Protein AF-A0A5B1RAU2-F1 (afdb_monomer_lite)

Foldseek 3Di:
DDPDQPLLNVLLVLLVQCVCCLVPNDPVSNLVSLVVNLVSVVVDPDPNVVSCVVSVVLVSLLVSLLDPSCVVDLSSVLSSLQSNLVCLVVQQVVCPPPPDGSLVSCLVSVQSSLVVCLVCLVVLLVQLPPPVSVSSLASVLSNLVSVLVSCVSVVPQDALQSGSSLLSLLLSLLSVNDNPPDPSLVSNVVNVLVYDPVRLLNSLVVSQVSSPHLLSLLVSLQVLLQDPPRDPSSLLSSLVNCQSNLVNDLPRRNLVNNQVVVSLVSNVVSVVPDDPVPDDPSNLVSLVRVLCSQWNWDFDPPDPDDDRPRPGSRSNLVSRDDVPDPVSVVSVVSNCVSVVVNVVCCVVPPDPPDDPPDDSDPNDDD

Structure (mmCIF, N/CA/C/O backbone):
data_AF-A0A5B1RAU2-F1
#
_entry.id   AF-A0A5B1RAU2-F1
#
loop_
_atom_site.group_PDB
_atom_site.id
_atom_site.type_symbol
_atom_site.label_atom_id
_atom_site.label_alt_id
_atom_site.label_comp_id
_atom_site.label_asym_id
_atom_site.label_entity_id
_atom_site.label_seq_id
_atom_site.pdbx_PDB_ins_code
_atom_site.Cartn_x
_atom_site.Cartn_y
_atom_site.Cartn_z
_atom_site.occupancy
_atom_site.B_iso_or_equiv
_atom_site.auth_seq_id
_atom_site.auth_comp_id
_atom_site.auth_asym_id
_atom_site.auth_atom_id
_atom_site.pdbx_PDB_model_num
ATOM 1 N N . MET A 1 1 ? 36.714 -7.799 -37.979 1.00 34.62 1 MET A N 1
ATOM 2 C CA . MET A 1 1 ? 35.916 -8.087 -36.769 1.00 34.62 1 MET A CA 1
ATOM 3 C C . MET A 1 1 ? 35.363 -6.763 -36.277 1.00 34.62 1 MET A C 1
ATOM 5 O O . MET A 1 1 ? 36.161 -5.883 -35.985 1.00 34.62 1 MET A O 1
ATOM 9 N N . ALA A 1 2 ? 34.042 -6.574 -36.313 1.00 31.39 2 ALA A N 1
ATOM 10 C CA . ALA A 1 2 ? 33.410 -5.380 -35.749 1.00 31.39 2 ALA A CA 1
ATOM 11 C C . ALA A 1 2 ? 33.609 -5.384 -34.220 1.00 31.39 2 ALA A C 1
ATOM 13 O O . ALA A 1 2 ? 33.608 -6.475 -33.639 1.00 31.39 2 ALA A O 1
ATOM 14 N N . PRO A 1 3 ? 33.832 -4.229 -33.569 1.00 43.12 3 PRO A N 1
ATOM 15 C CA . PRO A 1 3 ? 33.946 -4.194 -32.118 1.00 43.12 3 PRO A CA 1
ATOM 16 C C . PRO A 1 3 ? 32.615 -4.664 -31.507 1.00 43.12 3 PRO A C 1
ATOM 18 O O . PRO A 1 3 ? 31.569 -4.428 -32.113 1.00 43.12 3 PRO A O 1
ATOM 21 N N . PRO A 1 4 ? 32.628 -5.349 -30.350 1.00 49.62 4 PRO A N 1
ATOM 22 C CA . PRO A 1 4 ? 31.394 -5.696 -29.654 1.00 49.62 4 PRO A CA 1
ATOM 23 C C . PRO A 1 4 ? 30.586 -4.412 -29.440 1.00 49.62 4 PRO A C 1
ATOM 25 O O . PRO A 1 4 ? 31.130 -3.435 -28.920 1.00 49.62 4 PRO A O 1
ATOM 28 N N . ASP A 1 5 ? 29.328 -4.395 -29.896 1.00 61.91 5 ASP A N 1
ATOM 29 C CA . ASP A 1 5 ? 28.433 -3.244 -29.742 1.00 61.91 5 ASP A CA 1
ATOM 30 C C . ASP A 1 5 ? 28.498 -2.780 -28.285 1.00 61.91 5 ASP A C 1
ATOM 32 O O . ASP A 1 5 ? 28.229 -3.568 -27.374 1.00 61.91 5 ASP A O 1
ATOM 36 N N . SER A 1 6 ? 28.915 -1.534 -28.045 1.00 78.62 6 SER A N 1
ATOM 37 C CA . SER A 1 6 ? 29.087 -1.031 -26.681 1.00 78.62 6 SER A CA 1
ATOM 38 C C . SER A 1 6 ? 27.778 -1.183 -25.895 1.00 78.62 6 SER A C 1
ATOM 40 O O . SER A 1 6 ? 26.689 -1.085 -26.466 1.00 78.62 6 SER A O 1
ATOM 42 N N . VAL A 1 7 ? 27.862 -1.409 -24.577 1.00 82.94 7 VAL A N 1
ATOM 43 C CA . VAL A 1 7 ? 26.693 -1.581 -23.680 1.00 82.94 7 VAL A CA 1
ATOM 44 C C . VAL A 1 7 ? 25.641 -0.483 -23.904 1.00 82.94 7 VAL A C 1
ATOM 46 O O . VAL A 1 7 ? 24.440 -0.738 -23.873 1.00 82.94 7 VAL A O 1
ATOM 49 N N . TYR A 1 8 ? 26.099 0.726 -24.226 1.00 83.38 8 TYR A N 1
ATOM 50 C CA . TYR A 1 8 ? 25.271 1.865 -24.609 1.00 83.38 8 TYR A CA 1
ATOM 51 C C . TYR A 1 8 ? 24.434 1.646 -25.885 1.00 83.38 8 TYR A C 1
ATOM 53 O O . TYR A 1 8 ? 23.228 1.893 -25.873 1.00 83.38 8 TYR A O 1
ATOM 61 N N . VAL A 1 9 ? 25.035 1.156 -26.975 1.00 85.75 9 VAL A N 1
ATOM 62 C CA . VAL A 1 9 ? 24.324 0.882 -28.240 1.00 85.75 9 VAL A CA 1
ATOM 63 C C . VAL A 1 9 ? 23.275 -0.211 -28.041 1.00 85.75 9 VAL A C 1
ATOM 65 O O . VAL A 1 9 ? 22.142 -0.086 -28.511 1.00 85.75 9 VAL A O 1
ATOM 68 N N . GLN A 1 10 ? 23.620 -1.260 -27.291 1.00 88.00 10 GLN A N 1
ATOM 69 C CA . GLN A 1 10 ? 22.686 -2.342 -26.976 1.00 88.00 10 GLN A CA 1
ATOM 70 C C . GLN A 1 10 ? 21.518 -1.847 -26.109 1.00 88.00 10 GLN A C 1
ATOM 72 O O . GLN A 1 10 ? 20.370 -2.206 -26.375 1.00 88.00 10 GLN A O 1
ATOM 77 N N . MET A 1 11 ? 21.776 -0.958 -25.141 1.00 89.50 11 MET A N 1
ATOM 78 C CA . MET A 1 11 ? 20.733 -0.337 -24.318 1.00 89.50 11 MET A CA 1
ATOM 79 C C . MET A 1 11 ? 19.715 0.440 -25.160 1.00 89.50 11 MET A C 1
ATOM 81 O O . MET A 1 11 ? 18.509 0.230 -25.023 1.00 89.50 11 MET A O 1
ATOM 85 N N . HIS A 1 12 ? 20.193 1.299 -26.067 1.00 89.44 12 HIS A N 1
ATOM 86 C CA . HIS A 1 12 ? 19.329 2.043 -26.988 1.00 89.44 12 HIS A CA 1
ATOM 87 C C . HIS A 1 12 ? 18.479 1.110 -27.844 1.00 89.44 12 HIS A C 1
ATOM 89 O O . HIS A 1 12 ? 17.265 1.285 -27.933 1.00 89.44 12 HIS A O 1
ATOM 95 N N . LYS A 1 13 ? 19.096 0.068 -28.407 1.00 90.88 13 LYS A N 1
ATOM 96 C CA . LYS A 1 13 ? 18.388 -0.931 -29.207 1.00 90.88 13 LYS A CA 1
ATOM 97 C C . LYS A 1 13 ? 17.270 -1.606 -28.409 1.00 90.88 13 LYS A C 1
ATOM 99 O O . LYS A 1 13 ? 16.153 -1.714 -28.908 1.00 90.88 13 LYS A O 1
ATOM 104 N N . HIS A 1 14 ? 17.537 -2.036 -27.175 1.00 91.56 14 HIS A N 1
ATOM 105 C CA . HIS A 1 14 ? 16.514 -2.649 -26.323 1.00 91.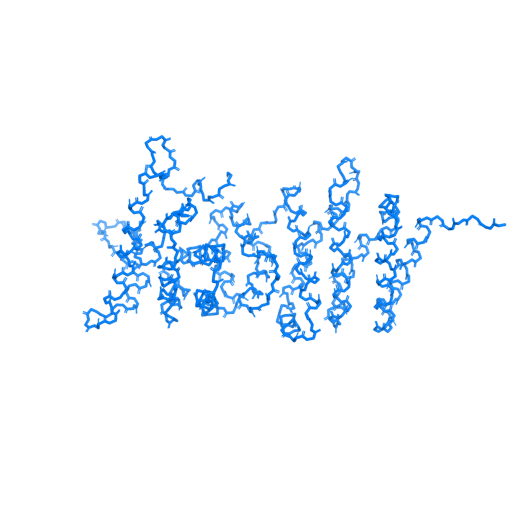56 14 HIS A CA 1
ATOM 106 C C . HIS A 1 14 ? 15.372 -1.681 -25.993 1.00 91.56 14 HIS A C 1
ATOM 108 O O . HIS A 1 14 ? 14.205 -2.066 -26.089 1.00 91.56 14 HIS A O 1
ATOM 114 N N . ARG A 1 15 ? 15.691 -0.425 -25.661 1.00 91.12 15 ARG A N 1
ATOM 115 C CA . ARG A 1 15 ? 14.700 0.627 -25.395 1.00 91.12 15 ARG A CA 1
ATOM 116 C C . ARG A 1 15 ? 13.803 0.888 -26.606 1.00 91.12 15 ARG A C 1
ATOM 118 O O . ARG A 1 15 ? 12.582 0.901 -26.472 1.00 91.12 15 ARG A O 1
ATOM 125 N N . ASP A 1 16 ? 14.389 1.061 -27.785 1.00 90.38 16 ASP A N 1
ATOM 126 C CA . ASP A 1 16 ? 13.646 1.416 -28.997 1.00 90.38 16 ASP A CA 1
ATOM 127 C C . ASP A 1 16 ? 12.751 0.253 -29.466 1.00 90.38 16 ASP A C 1
ATOM 129 O O . ASP A 1 16 ? 11.601 0.457 -29.866 1.00 90.38 16 ASP A O 1
ATOM 133 N N . ILE A 1 17 ? 13.230 -0.990 -29.330 1.00 90.75 17 ILE A N 1
ATOM 134 C CA . ILE A 1 17 ? 12.429 -2.196 -29.578 1.00 90.75 17 ILE A CA 1
ATOM 135 C C . ILE A 1 17 ? 11.245 -2.281 -28.600 1.00 90.75 17 ILE A C 1
ATOM 137 O O . ILE A 1 17 ? 10.122 -2.589 -29.021 1.00 90.75 17 ILE A O 1
ATOM 141 N N . LEU A 1 18 ? 11.471 -2.004 -27.311 1.00 90.50 18 LEU A N 1
ATOM 142 C CA . LEU A 1 18 ? 10.408 -1.971 -26.305 1.00 90.50 18 LEU A CA 1
ATOM 143 C C . LEU A 1 18 ? 9.370 -0.889 -26.641 1.00 90.50 18 LEU A C 1
ATOM 145 O O . LEU A 1 18 ? 8.174 -1.157 -26.565 1.00 90.50 18 LEU A O 1
ATOM 149 N N . TRP A 1 19 ? 9.794 0.293 -27.095 1.00 89.38 19 TRP A N 1
ATOM 150 C CA . TRP A 1 19 ? 8.880 1.374 -27.484 1.00 89.38 19 TRP A CA 1
ATOM 151 C C . TRP A 1 19 ? 7.978 1.011 -28.662 1.00 89.38 19 TRP A C 1
ATOM 153 O O . TRP A 1 19 ? 6.761 1.222 -28.627 1.00 89.38 19 TRP A O 1
ATOM 163 N N . SER A 1 20 ? 8.568 0.427 -29.705 1.00 89.38 20 SER A N 1
ATOM 164 C CA . SER A 1 20 ? 7.815 -0.038 -30.869 1.00 89.38 20 SER A CA 1
ATOM 165 C C . SER A 1 20 ? 6.747 -1.058 -30.459 1.00 89.38 20 SER A C 1
ATOM 167 O O . SER A 1 20 ? 5.591 -0.963 -30.882 1.00 89.38 20 SER A O 1
ATOM 169 N N . A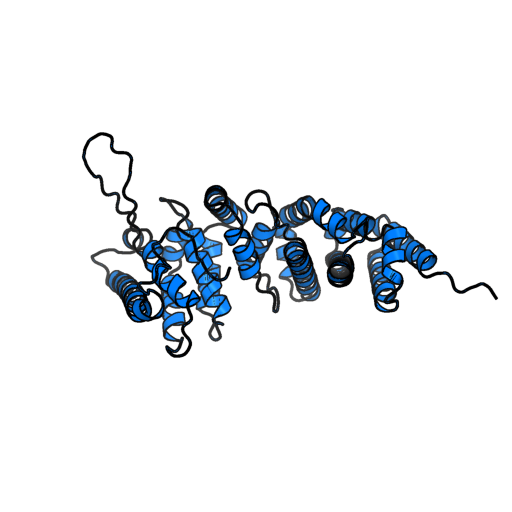SN A 1 21 ? 7.095 -1.980 -29.553 1.00 90.06 21 ASN A N 1
ATOM 170 C CA . ASN A 1 21 ? 6.156 -2.988 -29.071 1.00 90.06 21 ASN A CA 1
ATOM 171 C C . ASN A 1 21 ? 5.105 -2.427 -28.104 1.00 90.06 21 ASN A C 1
ATOM 173 O O . ASN A 1 21 ? 3.957 -2.872 -28.126 1.00 90.06 21 ASN A O 1
ATOM 177 N N . HIS A 1 22 ? 5.458 -1.439 -27.286 1.00 89.19 22 HIS A N 1
ATOM 178 C CA . HIS A 1 22 ? 4.511 -0.748 -26.420 1.00 89.19 22 HIS A CA 1
ATOM 179 C C . HIS A 1 22 ? 3.396 -0.084 -27.247 1.00 89.19 22 HIS A C 1
ATOM 181 O O . HIS A 1 22 ? 2.217 -0.346 -27.022 1.00 89.19 22 HIS A O 1
ATOM 187 N N . THR A 1 23 ? 3.765 0.675 -28.281 1.00 85.62 23 THR A N 1
ATOM 188 C CA . THR A 1 23 ? 2.820 1.455 -29.102 1.00 85.62 23 THR A CA 1
ATOM 189 C C . THR A 1 23 ? 2.002 0.621 -30.091 1.00 85.62 23 THR A C 1
ATOM 191 O O . THR A 1 23 ? 0.834 0.920 -30.321 1.00 85.62 23 THR A O 1
ATOM 194 N N . SER A 1 24 ? 2.590 -0.421 -30.684 1.00 79.88 24 SER A N 1
ATOM 195 C CA . SER A 1 24 ? 1.971 -1.144 -31.813 1.00 79.88 24 SER A CA 1
ATOM 196 C C . SER A 1 24 ? 2.210 -2.658 -31.813 1.00 79.88 24 SER A C 1
ATOM 198 O O . SER A 1 24 ? 1.772 -3.364 -32.721 1.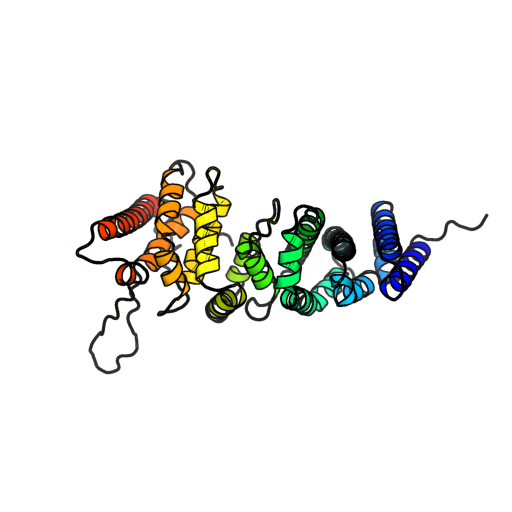00 79.88 24 SER A O 1
ATOM 200 N N . GLY A 1 25 ? 2.907 -3.178 -30.803 1.00 77.12 25 GLY A N 1
ATOM 201 C CA . GLY A 1 25 ? 3.270 -4.588 -30.717 1.00 77.12 25 GLY A CA 1
ATOM 202 C C . GLY A 1 25 ? 2.163 -5.477 -30.168 1.00 77.12 25 GLY A C 1
ATOM 203 O O . GLY A 1 25 ? 1.258 -5.049 -29.453 1.00 77.12 25 GLY A O 1
ATOM 204 N N . SER A 1 26 ? 2.290 -6.769 -30.466 1.00 83.56 26 SER A N 1
ATOM 205 C CA . SER A 1 26 ? 1.463 -7.798 -29.838 1.00 83.56 26 SER A CA 1
ATOM 206 C C . SER A 1 26 ? 1.801 -7.961 -28.353 1.00 83.56 26 SER A C 1
ATOM 208 O O . SER A 1 26 ? 2.922 -7.683 -27.923 1.00 83.56 26 SER A O 1
ATOM 210 N N . TYR A 1 27 ? 0.863 -8.532 -27.594 1.00 79.56 27 TYR A N 1
ATOM 211 C CA . TYR A 1 27 ? 1.070 -8.996 -26.217 1.00 79.56 27 TYR A CA 1
ATOM 212 C C . TYR A 1 27 ? 2.406 -9.748 -26.034 1.00 79.56 27 TYR A C 1
ATOM 214 O O . TYR A 1 27 ? 3.224 -9.417 -25.177 1.00 79.56 27 TYR A O 1
ATOM 222 N N . LYS A 1 28 ? 2.672 -10.733 -26.906 1.00 84.00 28 LYS A N 1
ATOM 223 C CA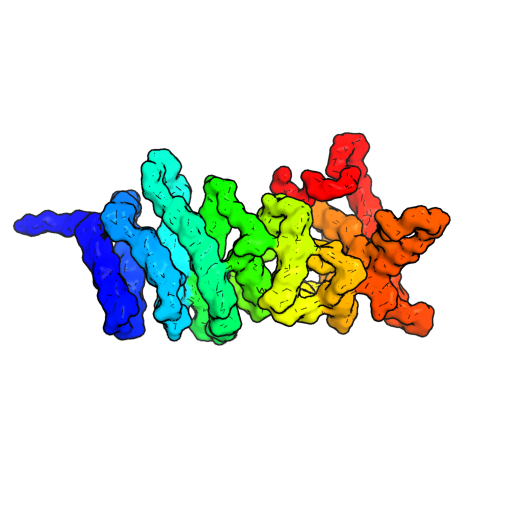 . LYS A 1 28 ? 3.895 -11.552 -26.851 1.00 84.00 28 LYS A CA 1
ATOM 224 C C . LYS A 1 28 ? 5.155 -10.725 -27.120 1.00 84.00 28 LYS A C 1
ATOM 226 O O . LYS A 1 28 ? 6.188 -10.981 -26.510 1.00 84.00 28 LYS A O 1
ATOM 231 N N . GLY A 1 29 ? 5.064 -9.742 -28.016 1.00 86.25 29 GLY A N 1
ATOM 232 C CA . GLY A 1 29 ? 6.163 -8.834 -28.339 1.00 86.25 29 GLY A CA 1
ATOM 233 C C . GLY A 1 29 ? 6.505 -7.904 -27.178 1.00 86.25 29 GLY A C 1
ATOM 234 O O . GLY A 1 29 ? 7.674 -7.793 -26.817 1.00 86.25 29 GLY A O 1
ATOM 235 N N . ARG A 1 30 ? 5.499 -7.313 -26.521 1.00 88.00 30 ARG A N 1
ATOM 236 C CA . ARG A 1 30 ? 5.684 -6.511 -25.296 1.00 88.00 30 ARG A CA 1
ATOM 237 C C . ARG A 1 30 ? 6.343 -7.322 -24.185 1.00 88.00 30 ARG A C 1
ATOM 239 O O . ARG A 1 30 ? 7.309 -6.872 -23.583 1.00 88.00 30 ARG A O 1
ATOM 246 N N . TYR A 1 31 ? 5.873 -8.548 -23.972 1.00 85.81 31 TYR A N 1
ATOM 247 C CA . TYR A 1 31 ? 6.442 -9.449 -22.975 1.00 85.81 31 TYR A CA 1
ATOM 248 C C . TYR A 1 31 ? 7.920 -9.768 -23.248 1.00 85.81 31 TYR A C 1
ATOM 250 O O . TYR A 1 31 ? 8.779 -9.557 -22.393 1.00 85.81 31 TYR A O 1
ATOM 258 N N . ALA A 1 32 ? 8.232 -10.252 -24.455 1.00 87.94 32 ALA A N 1
ATOM 259 C CA . ALA A 1 32 ? 9.581 -10.693 -24.802 1.00 87.94 32 ALA A CA 1
ATOM 260 C C . ALA A 1 32 ? 10.603 -9.549 -24.746 1.00 87.94 32 ALA A C 1
ATOM 262 O O . ALA A 1 32 ? 11.755 -9.760 -24.376 1.00 87.94 32 ALA A O 1
ATOM 263 N N . THR A 1 33 ? 10.182 -8.336 -25.101 1.00 91.06 33 THR A N 1
ATOM 264 C CA . THR A 1 33 ? 11.066 -7.168 -25.161 1.00 91.06 33 THR A CA 1
ATOM 265 C C . THR A 1 33 ? 11.367 -6.600 -23.776 1.00 91.06 33 THR A C 1
ATOM 267 O O . THR A 1 33 ? 12.529 -6.297 -23.503 1.00 91.06 33 THR A O 1
ATOM 270 N N . THR A 1 34 ? 10.383 -6.556 -22.868 1.00 90.56 34 THR A N 1
ATOM 271 C CA . THR A 1 34 ? 10.621 -6.203 -21.457 1.00 90.56 34 THR A CA 1
ATOM 272 C C . THR A 1 34 ? 11.518 -7.223 -20.756 1.00 90.56 34 THR A C 1
ATOM 274 O O . THR A 1 34 ? 12.431 -6.839 -20.022 1.00 90.56 34 THR A O 1
ATOM 277 N N . GLU A 1 35 ? 11.300 -8.521 -20.993 1.00 89.44 35 GLU A N 1
ATOM 278 C CA . GLU A 1 35 ? 12.136 -9.577 -20.409 1.00 89.44 35 GLU A CA 1
ATOM 279 C C . GLU A 1 35 ? 13.572 -9.491 -20.942 1.00 89.44 35 GLU A C 1
ATOM 281 O O . GLU A 1 35 ? 14.518 -9.517 -20.159 1.00 89.44 35 GLU A O 1
ATOM 286 N N . ALA A 1 36 ? 13.750 -9.297 -22.254 1.00 90.69 36 ALA A N 1
ATOM 287 C CA . ALA A 1 36 ? 15.074 -9.152 -22.856 1.00 90.69 36 ALA A CA 1
ATOM 288 C C . ALA A 1 36 ? 15.852 -7.963 -22.270 1.00 90.69 36 ALA A C 1
ATOM 290 O O . ALA A 1 36 ? 17.024 -8.110 -21.927 1.00 90.69 36 ALA A O 1
ATOM 291 N N . LEU A 1 37 ? 15.201 -6.807 -22.103 1.00 91.62 37 LEU A N 1
ATOM 292 C CA . LEU A 1 37 ? 15.810 -5.646 -21.451 1.00 91.62 37 LEU A CA 1
ATOM 293 C C . LEU A 1 37 ? 16.140 -5.921 -19.974 1.00 91.62 37 LEU A C 1
ATOM 295 O O . LEU A 1 37 ? 17.223 -5.571 -19.510 1.00 91.62 37 LEU A O 1
ATOM 299 N N . SER A 1 38 ? 15.245 -6.585 -19.238 1.00 90.12 38 SER A N 1
ATOM 300 C CA . SER A 1 38 ? 15.486 -6.937 -17.832 1.00 90.12 38 SER A CA 1
ATOM 301 C C . SER A 1 38 ? 16.694 -7.866 -17.677 1.00 90.12 38 SER A C 1
ATOM 303 O O . SER A 1 38 ? 17.533 -7.650 -16.803 1.00 90.12 38 SER A O 1
ATOM 305 N N . GLN A 1 39 ? 16.816 -8.876 -18.541 1.00 90.06 39 GLN A N 1
ATOM 306 C CA . GLN A 1 39 ? 17.970 -9.779 -18.565 1.00 90.06 39 GLN A CA 1
ATOM 307 C C . GLN A 1 39 ? 19.252 -9.042 -18.953 1.00 90.06 39 GLN A C 1
ATOM 309 O O . GLN A 1 39 ? 20.295 -9.251 -18.336 1.00 90.06 39 GLN A O 1
ATOM 314 N N . PHE A 1 40 ? 19.178 -8.139 -19.935 1.00 89.75 40 PHE A N 1
ATOM 315 C CA . PHE A 1 40 ? 20.319 -7.324 -20.339 1.00 89.75 40 PHE A CA 1
ATOM 316 C C . PHE A 1 40 ? 20.865 -6.493 -19.171 1.00 89.75 40 PHE A C 1
ATOM 318 O O . PHE A 1 40 ? 22.070 -6.503 -18.929 1.00 89.75 40 PHE A O 1
ATOM 325 N N . LEU A 1 41 ? 19.994 -5.843 -18.395 1.00 87.69 41 LEU A N 1
ATOM 326 C CA . LEU A 1 41 ? 20.406 -5.084 -17.213 1.00 87.69 41 LEU A CA 1
ATOM 327 C C . LEU A 1 41 ? 21.056 -5.971 -16.142 1.00 87.69 41 LEU A C 1
ATOM 329 O O . LEU A 1 41 ? 22.114 -5.626 -15.619 1.00 87.69 41 LEU A O 1
ATOM 333 N N . LYS A 1 42 ? 20.453 -7.130 -15.849 1.00 85.94 42 LYS A N 1
ATOM 334 C CA . LYS A 1 42 ? 20.946 -8.069 -14.826 1.00 85.94 42 LYS A CA 1
ATOM 335 C C . LYS A 1 42 ? 22.315 -8.661 -15.156 1.00 85.94 42 LYS A C 1
ATOM 337 O O . LYS A 1 42 ? 23.098 -8.910 -14.245 1.00 85.94 42 LYS A O 1
ATOM 342 N N . ASN A 1 43 ? 22.609 -8.859 -16.439 1.00 84.75 43 ASN A N 1
ATOM 343 C CA . ASN A 1 43 ? 23.836 -9.513 -16.892 1.00 84.75 43 ASN A CA 1
ATOM 344 C C . ASN A 1 43 ? 25.024 -8.553 -17.089 1.00 84.75 43 ASN A C 1
ATOM 346 O O . ASN A 1 43 ? 26.109 -9.024 -17.417 1.00 84.75 43 ASN A O 1
ATOM 350 N N . ASN A 1 44 ? 24.850 -7.236 -16.899 1.00 76.69 44 ASN A N 1
ATOM 351 C CA . ASN A 1 44 ? 25.892 -6.230 -17.167 1.00 76.69 44 ASN A CA 1
ATOM 352 C C . ASN A 1 44 ? 26.229 -5.245 -16.003 1.00 76.69 44 ASN A C 1
ATOM 354 O O . ASN A 1 44 ? 26.499 -4.073 -16.275 1.00 76.69 44 ASN A O 1
ATOM 358 N N . PRO A 1 45 ? 26.259 -5.621 -14.706 1.00 65.50 45 PRO A N 1
ATOM 359 C CA . PRO A 1 45 ? 26.775 -4.719 -13.664 1.00 65.50 45 PRO A CA 1
ATOM 360 C C . PRO A 1 45 ? 28.320 -4.631 -13.732 1.00 65.50 45 PRO A C 1
ATOM 362 O O . PRO A 1 45 ? 28.940 -5.676 -13.931 1.00 65.50 45 PRO A O 1
ATOM 365 N N . PRO A 1 46 ? 28.988 -3.461 -13.556 1.00 56.31 46 PRO A N 1
ATOM 366 C CA . PRO A 1 46 ? 28.514 -2.160 -13.057 1.00 56.31 46 PRO A CA 1
ATOM 367 C C . PRO A 1 46 ? 28.441 -1.008 -14.095 1.00 56.31 46 PRO A C 1
ATOM 369 O O . PRO A 1 46 ? 27.958 0.071 -13.750 1.00 56.31 46 PRO A O 1
ATOM 372 N N . ASP A 1 47 ? 28.839 -1.217 -15.356 1.00 63.16 47 ASP A N 1
ATOM 373 C CA . ASP A 1 47 ? 28.893 -0.163 -16.397 1.00 63.16 47 ASP A CA 1
ATOM 374 C C . ASP A 1 47 ? 27.527 0.158 -17.043 1.00 63.16 47 ASP A C 1
ATOM 376 O O . ASP A 1 47 ? 27.383 1.117 -17.809 1.00 63.16 47 ASP A O 1
ATOM 380 N N . VAL A 1 48 ? 26.488 -0.630 -16.742 1.00 73.94 48 VAL A N 1
ATOM 381 C CA . VAL A 1 48 ? 25.173 -0.496 -17.384 1.00 73.94 48 VAL A CA 1
ATOM 382 C C . VAL A 1 48 ? 24.393 0.744 -16.942 1.00 73.94 48 VAL A C 1
ATOM 384 O O . VAL A 1 48 ? 23.559 1.223 -17.700 1.00 73.94 48 VAL A O 1
ATOM 387 N N . TRP A 1 49 ? 24.659 1.317 -15.764 1.00 78.62 49 TRP A N 1
ATOM 388 C CA . TRP A 1 49 ? 23.844 2.421 -15.230 1.00 78.62 49 TRP A CA 1
ATOM 389 C C . TRP A 1 49 ? 24.091 3.757 -15.927 1.00 78.62 49 TRP A C 1
ATOM 391 O O . TRP A 1 49 ? 23.149 4.509 -16.183 1.00 78.62 49 TRP A O 1
ATOM 401 N N . ASP A 1 50 ? 25.333 4.025 -16.319 1.00 78.50 50 ASP A N 1
ATOM 402 C CA . ASP A 1 50 ? 25.648 5.201 -17.128 1.00 78.50 50 ASP A CA 1
ATOM 403 C C . ASP A 1 50 ? 25.073 5.048 -18.541 1.00 78.50 50 ASP A C 1
ATOM 405 O O . ASP A 1 50 ? 24.573 6.012 -19.121 1.00 78.50 50 ASP A O 1
ATOM 409 N N . ALA A 1 51 ? 25.070 3.821 -19.075 1.00 81.31 51 ALA A N 1
ATOM 410 C CA . ALA A 1 51 ? 24.383 3.501 -20.320 1.00 81.31 51 ALA A CA 1
ATOM 411 C C . ALA A 1 51 ? 22.855 3.652 -20.193 1.00 81.31 51 ALA A C 1
ATOM 413 O O . ALA A 1 51 ? 22.247 4.218 -21.097 1.00 81.31 51 ALA A O 1
ATOM 414 N N . CYS A 1 52 ? 22.237 3.234 -19.080 1.00 84.50 52 CYS A N 1
ATOM 415 C CA . CYS A 1 52 ? 20.813 3.451 -18.787 1.00 84.50 52 CYS A CA 1
ATOM 416 C C . CYS A 1 52 ? 20.453 4.937 -18.818 1.00 84.50 52 CYS A C 1
ATOM 418 O O . CYS A 1 52 ? 19.445 5.313 -19.416 1.00 84.50 52 CYS A O 1
ATOM 420 N N . LEU A 1 53 ? 21.268 5.768 -18.160 1.00 82.31 53 LEU A N 1
ATOM 421 C CA . LEU A 1 53 ? 21.063 7.211 -18.079 1.00 82.31 53 LEU A CA 1
ATOM 422 C C . LEU A 1 53 ? 21.213 7.876 -19.445 1.00 82.31 53 LEU A C 1
ATOM 424 O O . LEU A 1 53 ? 20.313 8.594 -19.868 1.00 82.31 53 LEU A O 1
ATOM 428 N N . LYS A 1 54 ? 22.307 7.593 -20.162 1.00 83.62 54 LYS A N 1
ATOM 429 C CA . LYS A 1 54 ? 22.534 8.139 -21.509 1.00 83.62 54 LYS A CA 1
ATOM 430 C C . LYS A 1 54 ? 21.482 7.666 -22.513 1.00 83.62 54 LYS A C 1
ATOM 432 O O . LYS A 1 54 ? 21.180 8.387 -23.456 1.00 83.62 54 LYS A O 1
ATOM 437 N N . ALA A 1 55 ? 20.935 6.469 -22.312 1.00 85.69 55 ALA A N 1
ATOM 438 C CA . ALA A 1 55 ? 19.823 5.952 -23.095 1.00 85.69 55 ALA A CA 1
ATOM 439 C C . ALA A 1 55 ? 18.452 6.420 -22.590 1.00 85.69 55 ALA A C 1
ATOM 441 O O . ALA A 1 55 ? 17.439 5.972 -23.118 1.00 85.69 55 ALA A O 1
ATOM 442 N N . GLU A 1 56 ? 18.378 7.303 -21.592 1.00 88.06 56 GLU A N 1
ATOM 443 C CA . GLU A 1 56 ? 17.128 7.854 -21.048 1.00 88.06 56 GLU A CA 1
ATOM 444 C C . GLU A 1 56 ? 16.114 6.780 -20.611 1.00 88.06 56 GLU A C 1
ATOM 446 O O . GLU A 1 56 ? 14.903 7.017 -20.574 1.00 88.06 56 GLU A O 1
ATOM 451 N N . LEU A 1 57 ? 16.594 5.581 -20.263 1.00 89.25 57 LEU A N 1
ATOM 452 C CA . LEU A 1 57 ? 15.732 4.457 -19.912 1.00 89.25 57 LEU A CA 1
ATOM 453 C C . LEU A 1 57 ? 14.788 4.768 -18.729 1.00 89.25 57 LEU A C 1
ATOM 455 O O . LEU A 1 57 ? 13.621 4.387 -18.805 1.00 89.25 57 LEU A O 1
ATOM 459 N N . PRO A 1 58 ? 15.211 5.477 -17.663 1.00 88.81 58 PRO A N 1
ATOM 460 C CA . PRO A 1 58 ? 14.308 5.848 -16.573 1.00 88.81 58 PRO A CA 1
ATOM 461 C C . PRO A 1 58 ? 13.124 6.712 -17.015 1.00 88.81 58 PRO A C 1
ATOM 463 O O . PRO A 1 58 ? 11.978 6.364 -16.744 1.00 88.81 58 PRO A O 1
ATOM 466 N N . SER A 1 59 ? 13.387 7.806 -17.739 1.00 89.56 59 SER A N 1
ATOM 467 C CA . SER A 1 59 ? 12.344 8.687 -18.285 1.00 89.56 59 SER A CA 1
ATOM 468 C C . SER A 1 59 ? 11.397 7.921 -19.207 1.00 89.56 59 SER A C 1
ATOM 470 O O . SER A 1 59 ? 10.180 8.104 -19.170 1.00 89.56 59 SER A O 1
ATOM 472 N N . PHE A 1 60 ? 11.955 7.014 -20.005 1.00 90.94 60 PHE A N 1
ATOM 473 C CA . PHE A 1 60 ? 11.195 6.144 -20.883 1.00 90.94 60 PHE A CA 1
ATOM 474 C C . PHE A 1 60 ? 10.266 5.184 -20.122 1.00 90.94 60 PHE A C 1
ATOM 476 O O . PHE A 1 60 ? 9.089 5.066 -20.460 1.00 90.94 60 PHE A O 1
ATOM 483 N N . LEU A 1 61 ? 10.761 4.524 -19.073 1.00 92.94 61 LEU A N 1
ATOM 484 C CA . LEU A 1 61 ? 9.946 3.623 -18.257 1.00 92.94 61 LEU A CA 1
ATOM 485 C C . LEU A 1 61 ? 8.863 4.366 -17.488 1.00 92.94 61 LEU A C 1
ATOM 487 O O . LEU A 1 61 ? 7.736 3.886 -17.439 1.00 92.94 61 LEU A O 1
ATOM 491 N N . ILE A 1 62 ? 9.169 5.554 -16.967 1.00 92.88 62 ILE A N 1
ATOM 492 C CA . ILE A 1 62 ? 8.170 6.439 -16.364 1.00 92.88 62 ILE A CA 1
ATOM 493 C C . ILE A 1 62 ? 7.047 6.717 -17.366 1.00 92.88 62 ILE A C 1
ATOM 495 O O . ILE A 1 62 ? 5.878 6.592 -17.018 1.00 92.88 62 ILE A O 1
ATOM 499 N N . ARG A 1 63 ? 7.376 7.024 -18.627 1.00 93.44 63 ARG A N 1
ATOM 500 C CA . ARG A 1 63 ? 6.365 7.247 -19.668 1.00 93.44 63 ARG A CA 1
ATOM 501 C C . ARG A 1 63 ? 5.476 6.020 -19.888 1.00 93.44 63 ARG A C 1
ATOM 503 O O . ARG A 1 63 ? 4.267 6.187 -19.964 1.00 93.44 63 ARG A O 1
ATOM 510 N N . ILE A 1 64 ? 6.046 4.813 -19.945 1.00 93.56 64 ILE A N 1
ATOM 511 C CA . ILE A 1 64 ? 5.265 3.567 -20.053 1.00 93.56 64 ILE A CA 1
ATOM 512 C C . ILE A 1 64 ? 4.381 3.365 -18.814 1.00 93.56 64 ILE A C 1
ATOM 514 O O . ILE A 1 64 ? 3.208 3.024 -18.939 1.00 93.56 64 ILE A O 1
ATOM 518 N N . MET A 1 65 ? 4.917 3.586 -17.613 1.00 92.75 65 MET A N 1
ATOM 519 C CA . MET A 1 65 ? 4.173 3.451 -16.354 1.00 92.75 65 MET A CA 1
ATOM 520 C C . MET A 1 65 ? 3.025 4.459 -16.234 1.00 92.75 65 MET A C 1
ATOM 522 O O . MET A 1 65 ? 2.045 4.178 -15.549 1.00 92.75 65 MET A O 1
ATOM 526 N N . MET A 1 66 ? 3.138 5.612 -16.890 1.00 92.56 66 MET A N 1
ATOM 527 C CA . MET A 1 66 ? 2.104 6.646 -16.951 1.00 92.56 66 MET A CA 1
ATOM 528 C C . MET A 1 66 ? 1.097 6.442 -18.095 1.00 92.56 66 MET A C 1
ATOM 530 O O . MET A 1 66 ? 0.124 7.187 -18.174 1.00 92.56 66 MET A O 1
ATOM 534 N N . ASP A 1 67 ? 1.311 5.465 -18.981 1.00 91.50 67 ASP A N 1
ATOM 535 C CA . ASP A 1 67 ? 0.415 5.177 -20.105 1.00 91.50 67 ASP A CA 1
ATOM 536 C C . ASP A 1 67 ? -0.692 4.197 -19.684 1.00 91.50 67 ASP A C 1
ATOM 538 O O . ASP A 1 67 ? -0.415 3.085 -19.225 1.00 91.50 67 ASP A O 1
ATOM 542 N N . GLU A 1 68 ? -1.957 4.583 -19.874 1.00 86.06 68 GLU A N 1
ATOM 543 C CA . GLU A 1 68 ? -3.128 3.745 -19.587 1.00 86.06 68 GLU A CA 1
ATOM 544 C C . GLU A 1 68 ? -3.101 2.405 -20.341 1.00 86.06 68 GLU A C 1
ATOM 546 O O . GLU A 1 68 ? -3.555 1.388 -19.808 1.00 86.06 68 GLU A O 1
ATOM 551 N N . LEU A 1 69 ? -2.503 2.364 -21.540 1.00 85.81 69 LEU A N 1
ATOM 552 C CA . LEU A 1 69 ? -2.371 1.146 -22.342 1.00 85.81 69 LEU A CA 1
ATOM 553 C C . LEU A 1 69 ? -1.587 0.048 -21.618 1.00 85.81 69 LEU A C 1
ATOM 555 O O . LEU A 1 69 ? -1.826 -1.138 -21.866 1.00 85.81 69 LEU A O 1
ATOM 559 N N . THR A 1 70 ? -0.676 0.421 -20.715 1.00 88.62 70 THR A N 1
ATOM 560 C CA . THR A 1 70 ? 0.082 -0.527 -19.889 1.00 88.62 70 THR A CA 1
ATOM 561 C C . THR A 1 70 ? -0.839 -1.335 -18.978 1.00 88.62 70 THR A C 1
ATOM 563 O O . THR A 1 70 ? -0.595 -2.515 -18.742 1.00 88.62 70 THR A O 1
ATOM 566 N N . TYR A 1 71 ? -1.937 -0.737 -18.516 1.00 86.75 71 TYR A N 1
ATOM 567 C CA . TYR A 1 71 ? -2.838 -1.309 -17.514 1.00 86.75 71 TYR A CA 1
ATOM 568 C C . TYR A 1 71 ? -3.961 -2.164 -18.111 1.00 86.75 71 TYR A C 1
ATOM 570 O O . TYR A 1 71 ? -4.695 -2.822 -17.373 1.00 86.75 71 TYR A O 1
ATOM 578 N N . HIS A 1 72 ? -4.099 -2.196 -19.440 1.00 85.62 72 HIS A N 1
ATOM 579 C CA . HIS A 1 72 ? -5.003 -3.125 -20.126 1.00 85.62 72 HIS A CA 1
ATOM 580 C C . HIS A 1 72 ? -4.515 -4.576 -20.091 1.00 85.62 72 HIS A C 1
ATOM 582 O O . HIS A 1 72 ? -5.287 -5.491 -20.372 1.00 85.62 72 HIS A O 1
ATOM 588 N N . ASP A 1 73 ? -3.250 -4.786 -19.736 1.00 85.94 73 ASP A N 1
ATOM 589 C CA . ASP A 1 73 ? -2.610 -6.087 -19.739 1.00 85.94 73 ASP A CA 1
ATOM 590 C C . ASP A 1 73 ? -1.852 -6.332 -18.429 1.00 85.94 73 ASP A C 1
ATOM 592 O O . ASP A 1 73 ? -0.780 -5.778 -18.183 1.00 85.94 73 ASP A O 1
ATOM 596 N N . LEU A 1 74 ? -2.413 -7.226 -17.611 1.00 84.38 74 LEU A N 1
ATOM 597 C CA . LEU A 1 74 ? -1.907 -7.569 -16.283 1.00 84.38 74 LEU A CA 1
ATOM 598 C C . LEU A 1 74 ? -0.526 -8.245 -16.292 1.00 84.38 74 LEU A C 1
ATOM 600 O O . LEU A 1 74 ? 0.223 -8.089 -15.330 1.00 84.38 74 LEU A O 1
ATOM 604 N N . ASN A 1 75 ? -0.160 -8.956 -17.360 1.00 85.31 75 ASN A N 1
ATOM 605 C CA . ASN A 1 75 ? 1.163 -9.580 -17.439 1.00 85.31 75 ASN A CA 1
ATOM 606 C C . ASN A 1 75 ? 2.214 -8.580 -17.928 1.00 85.31 75 ASN A C 1
ATOM 608 O O . ASN A 1 75 ? 3.378 -8.655 -17.543 1.00 85.31 75 ASN A O 1
ATOM 612 N N . TYR A 1 76 ? 1.824 -7.626 -18.775 1.00 88.75 76 TYR A N 1
ATOM 613 C CA . TYR A 1 76 ? 2.738 -6.574 -19.205 1.00 88.75 76 TYR A CA 1
ATOM 614 C C . TYR A 1 76 ? 3.059 -5.609 -18.061 1.00 88.75 76 TYR A C 1
ATOM 616 O O . TYR A 1 76 ? 4.236 -5.357 -17.801 1.00 88.75 76 TYR A O 1
ATOM 624 N N . ILE A 1 77 ? 2.047 -5.144 -17.322 1.00 90.25 77 ILE A N 1
ATOM 625 C CA . ILE A 1 77 ? 2.252 -4.296 -16.138 1.00 90.25 77 ILE A CA 1
ATOM 626 C C . ILE A 1 77 ? 3.099 -4.989 -15.064 1.00 90.25 77 ILE A C 1
ATOM 628 O O . ILE A 1 77 ? 3.978 -4.343 -14.502 1.00 90.25 77 ILE A O 1
ATOM 632 N N . GLU A 1 78 ? 2.921 -6.296 -14.827 1.00 91.00 78 GLU A N 1
ATOM 633 C CA . GLU A 1 78 ? 3.787 -7.070 -13.924 1.00 91.00 78 GLU A CA 1
ATOM 634 C C . GLU A 1 78 ? 5.267 -6.894 -14.292 1.00 91.00 78 GLU A C 1
ATOM 636 O O . GLU A 1 78 ? 6.091 -6.562 -13.440 1.00 91.00 78 GLU A O 1
ATOM 641 N N . ARG A 1 79 ? 5.614 -7.074 -15.572 1.00 91.31 79 ARG A N 1
ATOM 642 C CA . ARG A 1 79 ? 7.004 -6.970 -16.036 1.00 91.31 79 ARG A CA 1
ATOM 643 C C . ARG A 1 79 ? 7.537 -5.547 -15.982 1.00 91.31 79 ARG A C 1
ATOM 645 O O . ARG A 1 79 ? 8.704 -5.351 -15.651 1.00 91.31 79 ARG A O 1
ATOM 652 N N . ILE A 1 80 ? 6.695 -4.557 -16.272 1.00 94.25 80 ILE A N 1
ATOM 653 C CA . ILE A 1 80 ? 7.061 -3.146 -16.114 1.00 94.25 80 ILE A CA 1
ATOM 654 C C . ILE A 1 80 ? 7.339 -2.824 -14.641 1.00 94.25 80 ILE A C 1
ATOM 656 O O . ILE A 1 80 ? 8.348 -2.185 -14.346 1.00 94.25 80 ILE A O 1
ATOM 660 N N . PHE A 1 81 ? 6.514 -3.316 -13.714 1.00 93.62 81 PHE A N 1
ATOM 661 C CA . PHE A 1 81 ? 6.728 -3.144 -12.277 1.00 93.62 81 PHE A CA 1
ATOM 662 C C . PHE A 1 81 ? 8.014 -3.826 -11.809 1.00 93.62 81 PHE A C 1
ATOM 664 O O . PHE A 1 81 ? 8.812 -3.177 -11.137 1.00 93.62 81 PHE A O 1
ATOM 671 N N . GLN A 1 82 ? 8.282 -5.069 -12.217 1.00 93.19 82 GLN A N 1
ATOM 672 C CA . GLN A 1 82 ? 9.541 -5.764 -11.904 1.00 93.19 82 GLN A CA 1
ATOM 673 C C . GLN A 1 82 ? 10.765 -4.994 -12.420 1.00 93.19 82 GLN A C 1
ATOM 675 O O . GLN A 1 82 ? 11.739 -4.805 -11.691 1.00 93.19 82 GLN A O 1
ATOM 680 N N . LEU A 1 83 ? 10.719 -4.517 -13.667 1.00 93.25 83 LEU A N 1
ATOM 681 C CA . LEU A 1 83 ? 11.817 -3.770 -14.279 1.00 93.25 83 LEU A CA 1
ATOM 682 C C . LEU A 1 83 ? 12.067 -2.433 -13.564 1.00 93.25 83 LEU A C 1
ATOM 684 O O . LEU A 1 83 ? 13.213 -2.106 -13.255 1.00 93.25 83 LEU A O 1
ATOM 688 N N . ALA A 1 84 ? 11.009 -1.678 -13.261 1.00 93.88 84 ALA A N 1
ATOM 689 C CA . ALA A 1 84 ? 11.113 -0.426 -12.516 1.00 93.88 84 ALA A CA 1
ATOM 690 C C . ALA A 1 84 ? 11.640 -0.652 -11.090 1.00 93.88 84 ALA A C 1
ATOM 692 O O . ALA A 1 84 ? 12.543 0.059 -10.651 1.00 93.88 84 ALA A O 1
ATOM 693 N N . SER A 1 85 ? 11.137 -1.680 -10.400 1.00 93.38 85 SER A N 1
ATOM 694 C CA . SER A 1 85 ? 11.591 -2.068 -9.057 1.00 93.38 85 SER A CA 1
ATOM 695 C C . SER A 1 85 ? 13.070 -2.427 -9.055 1.00 93.38 85 SER A C 1
ATOM 697 O O . SER A 1 85 ? 13.821 -1.958 -8.201 1.00 93.38 85 SER A O 1
ATOM 699 N N . TYR A 1 86 ? 13.511 -3.206 -10.046 1.00 91.69 86 TYR A N 1
ATOM 700 C CA . TYR A 1 86 ? 14.913 -3.563 -10.208 1.00 91.69 86 TYR A CA 1
ATOM 701 C C . TYR A 1 86 ? 15.784 -2.314 -10.367 1.00 91.69 86 TYR A C 1
ATOM 703 O O . TYR A 1 86 ? 16.712 -2.128 -9.592 1.00 91.69 86 TYR A O 1
ATOM 711 N N . ILE A 1 87 ? 15.445 -1.417 -11.299 1.00 89.75 87 ILE A N 1
ATOM 712 C CA . ILE A 1 87 ? 16.214 -0.184 -11.532 1.00 89.75 87 ILE A CA 1
ATOM 713 C C . ILE A 1 87 ? 16.259 0.691 -10.278 1.00 89.75 87 ILE A C 1
ATOM 715 O O . ILE A 1 87 ? 17.319 1.198 -9.927 1.00 89.75 87 ILE A O 1
ATOM 719 N N . LEU A 1 88 ? 15.129 0.876 -9.591 1.00 89.44 88 LEU A N 1
ATOM 720 C CA . LEU A 1 88 ? 15.068 1.688 -8.378 1.00 89.44 88 LEU A CA 1
ATOM 721 C C . LEU A 1 88 ? 15.923 1.102 -7.252 1.00 89.44 88 LEU A C 1
ATOM 723 O O . LEU A 1 88 ? 16.701 1.829 -6.637 1.00 89.44 88 LEU A O 1
ATOM 727 N N . THR A 1 89 ? 15.815 -0.201 -7.001 1.00 88.56 89 THR A N 1
ATOM 728 C CA . THR A 1 89 ? 16.538 -0.867 -5.906 1.00 88.56 89 THR A CA 1
ATOM 729 C C . THR A 1 89 ? 18.045 -0.931 -6.143 1.00 88.56 89 THR A C 1
ATOM 731 O O . THR A 1 89 ? 18.811 -0.793 -5.190 1.00 88.56 89 THR A O 1
ATOM 734 N N . THR A 1 90 ? 18.495 -1.080 -7.391 1.00 85.00 90 THR A N 1
ATOM 735 C CA . THR A 1 90 ? 19.927 -1.130 -7.719 1.00 85.00 90 THR A CA 1
ATOM 736 C C . THR A 1 90 ? 20.550 0.249 -7.908 1.00 85.00 90 THR A C 1
ATOM 738 O O . THR A 1 90 ? 21.688 0.466 -7.489 1.00 85.00 90 THR A O 1
ATOM 741 N N . ALA A 1 91 ? 19.832 1.197 -8.517 1.00 78.38 91 ALA A N 1
ATOM 742 C CA . ALA A 1 91 ? 20.349 2.544 -8.721 1.00 78.38 91 ALA A CA 1
ATOM 743 C C . ALA A 1 91 ? 20.379 3.317 -7.400 1.00 78.38 91 ALA A C 1
ATOM 745 O O . ALA A 1 91 ? 21.404 3.900 -7.068 1.00 78.38 91 ALA A O 1
ATOM 746 N N . CYS A 1 92 ? 19.312 3.284 -6.595 1.00 75.81 92 CYS A N 1
ATOM 747 C CA . CYS A 1 92 ? 19.153 4.196 -5.457 1.00 75.81 92 CYS A CA 1
ATOM 748 C C . CYS A 1 92 ? 20.355 4.275 -4.486 1.00 75.81 92 CYS A C 1
ATOM 750 O O . CYS A 1 92 ? 20.743 5.397 -4.139 1.00 75.81 92 CYS A O 1
ATOM 752 N N . PRO A 1 93 ? 21.010 3.163 -4.096 1.00 74.94 93 PRO A N 1
ATOM 753 C CA . PRO A 1 93 ? 22.178 3.203 -3.209 1.00 74.94 93 PRO A CA 1
ATOM 754 C C . PRO A 1 93 ? 23.469 3.736 -3.861 1.00 74.94 93 PRO A C 1
ATOM 756 O O . PRO A 1 93 ? 24.404 4.102 -3.154 1.00 74.94 93 PRO A O 1
ATOM 759 N N . THR A 1 94 ? 23.551 3.770 -5.195 1.00 75.75 94 THR A N 1
ATOM 760 C CA . THR A 1 94 ? 24.798 3.998 -5.958 1.00 75.75 94 THR A CA 1
ATOM 761 C C . THR A 1 94 ? 24.903 5.395 -6.590 1.00 75.75 94 THR A C 1
ATOM 763 O O . THR A 1 94 ? 25.884 5.715 -7.264 1.00 75.75 94 THR A O 1
ATOM 766 N N . GLU A 1 95 ? 23.907 6.259 -6.367 1.00 75.25 95 GLU A N 1
ATOM 767 C CA . GLU A 1 95 ? 23.783 7.566 -7.036 1.00 75.25 95 GLU A CA 1
ATOM 768 C C . GLU A 1 95 ? 24.307 8.770 -6.245 1.00 75.25 95 GLU A C 1
ATOM 770 O O . GLU A 1 95 ? 24.120 9.917 -6.663 1.00 75.25 95 GLU A O 1
ATOM 775 N N . THR A 1 96 ? 24.950 8.552 -5.100 1.00 68.44 96 THR A N 1
ATOM 776 C CA . THR A 1 96 ? 25.497 9.640 -4.280 1.00 68.44 96 THR A CA 1
ATOM 777 C C . THR A 1 96 ? 26.510 10.460 -5.089 1.00 68.44 96 THR A C 1
ATOM 779 O O . THR A 1 96 ? 27.493 9.922 -5.586 1.00 68.44 96 THR A O 1
ATOM 782 N N . GLY A 1 97 ? 26.263 11.767 -5.238 1.00 64.88 97 GLY A N 1
ATOM 783 C CA . GLY A 1 97 ? 27.148 12.686 -5.967 1.00 64.88 97 GLY A CA 1
ATOM 784 C C . GLY A 1 97 ? 26.963 12.739 -7.491 1.00 64.88 97 GLY A C 1
ATOM 785 O O . GLY A 1 97 ? 27.711 13.454 -8.150 1.00 64.88 97 GLY A O 1
ATOM 786 N N . ARG A 1 98 ? 25.979 12.035 -8.072 1.00 72.12 98 ARG A N 1
ATOM 787 C CA . ARG A 1 98 ? 25.670 12.134 -9.512 1.00 72.12 98 ARG A CA 1
ATOM 788 C C . ARG A 1 98 ? 24.834 13.381 -9.832 1.00 72.12 98 ARG A C 1
ATOM 790 O O . ARG A 1 98 ? 23.876 13.681 -9.124 1.00 72.12 98 ARG A O 1
ATOM 797 N N . GLU A 1 99 ? 25.143 14.061 -10.939 1.00 67.12 99 GLU A N 1
ATOM 798 C CA . GLU A 1 99 ? 24.428 15.276 -11.381 1.00 67.12 99 GLU A CA 1
ATOM 799 C C . GLU A 1 99 ? 22.968 15.014 -11.790 1.00 67.12 99 GLU A C 1
ATOM 801 O O . GLU A 1 99 ? 22.088 15.841 -11.539 1.00 67.12 99 GLU A O 1
ATOM 806 N N . GLN A 1 100 ? 22.686 13.847 -12.383 1.00 70.94 100 GLN A N 1
ATOM 807 C CA . GLN A 1 100 ? 21.341 13.443 -12.810 1.00 70.94 100 GLN A CA 1
ATOM 808 C C . GLN A 1 100 ? 20.952 12.076 -12.227 1.00 70.94 100 GLN A C 1
ATOM 810 O O . GLN A 1 100 ? 21.031 11.063 -12.921 1.00 70.94 100 GLN A O 1
ATOM 815 N N . PRO A 1 101 ? 20.522 12.019 -10.955 1.00 80.94 101 PRO A N 1
ATOM 816 C CA . PRO A 1 101 ? 20.107 10.766 -10.337 1.00 80.94 101 PRO A CA 1
ATOM 817 C C . PRO A 1 101 ? 18.816 10.228 -10.975 1.00 80.94 101 PRO A C 1
ATOM 819 O O . PRO A 1 101 ? 17.821 10.956 -11.062 1.00 80.94 101 PRO A O 1
ATOM 822 N N . ILE A 1 102 ? 18.793 8.945 -11.343 1.00 85.06 102 ILE A N 1
ATOM 823 C CA . ILE A 1 102 ? 17.599 8.173 -11.723 1.00 85.06 102 ILE A CA 1
ATOM 824 C C . ILE A 1 102 ? 16.511 8.359 -10.662 1.00 85.06 102 ILE A C 1
ATOM 826 O O . ILE A 1 102 ? 15.354 8.638 -10.982 1.00 85.06 102 ILE A O 1
ATOM 830 N N . THR A 1 103 ? 16.907 8.310 -9.389 1.00 85.38 103 THR A N 1
ATOM 831 C CA . THR A 1 103 ? 16.036 8.529 -8.226 1.00 85.38 103 THR A CA 1
ATOM 832 C C . THR A 1 103 ? 15.249 9.841 -8.279 1.00 85.38 103 THR A C 1
ATOM 834 O O . THR A 1 103 ? 14.084 9.873 -7.885 1.00 85.38 103 THR A O 1
ATOM 837 N N . LYS A 1 104 ? 15.829 10.926 -8.811 1.00 86.50 104 LYS A N 1
ATOM 838 C CA . LYS A 1 104 ? 15.141 12.222 -8.927 1.00 86.50 104 LYS A CA 1
ATOM 839 C C . LYS A 1 104 ? 14.009 12.173 -9.957 1.00 86.50 104 LYS A C 1
ATOM 841 O O . LYS A 1 104 ? 12.972 12.791 -9.730 1.00 86.50 104 LYS A O 1
ATOM 846 N N . GLN A 1 105 ? 14.194 11.438 -11.055 1.00 88.88 105 GLN A N 1
ATOM 847 C CA . GLN A 1 105 ? 13.184 11.305 -12.111 1.00 88.88 105 GLN A CA 1
ATOM 848 C C . GLN A 1 105 ? 11.963 10.526 -11.602 1.00 88.88 105 GLN A C 1
ATOM 850 O O . GLN A 1 105 ? 10.835 10.997 -11.732 1.00 88.88 105 GLN A O 1
ATOM 855 N N . PHE A 1 106 ? 12.184 9.388 -10.936 1.00 90.81 106 PHE A N 1
ATOM 856 C CA . PHE A 1 106 ? 11.097 8.589 -10.358 1.00 90.81 106 PHE A CA 1
ATOM 857 C C . PHE A 1 106 ? 10.371 9.302 -9.212 1.00 90.81 106 PHE A C 1
ATOM 859 O O . PHE A 1 106 ? 9.148 9.201 -9.120 1.00 90.81 106 PHE A O 1
ATOM 866 N N . LEU A 1 107 ? 11.084 10.062 -8.369 1.00 90.12 107 LEU A N 1
ATOM 867 C CA . LEU A 1 107 ? 10.451 10.896 -7.341 1.00 90.12 107 LEU A CA 1
ATOM 868 C C . LEU A 1 107 ? 9.549 11.972 -7.954 1.00 90.12 107 LEU A C 1
ATOM 870 O O . LEU A 1 107 ? 8.431 12.162 -7.482 1.00 90.12 107 LEU A O 1
ATOM 874 N N . ALA A 1 108 ? 10.012 12.650 -9.009 1.00 89.50 108 ALA A N 1
ATOM 875 C CA . ALA A 1 108 ? 9.235 13.688 -9.685 1.00 89.50 108 ALA A CA 1
ATOM 876 C C . ALA A 1 108 ? 7.959 13.130 -10.338 1.00 89.50 108 ALA A C 1
ATOM 878 O O . ALA A 1 108 ? 6.916 13.776 -10.300 1.00 89.50 108 ALA A O 1
ATOM 879 N N . ALA A 1 109 ? 8.028 11.920 -10.896 1.00 90.44 109 ALA A N 1
ATOM 880 C CA . ALA A 1 109 ? 6.879 11.252 -11.504 1.00 90.44 109 ALA A CA 1
ATOM 881 C C . ALA A 1 109 ? 5.954 10.549 -10.495 1.00 90.44 109 ALA A C 1
ATOM 883 O O . ALA A 1 109 ? 4.810 10.242 -10.826 1.00 90.44 109 ALA A O 1
ATOM 884 N N . GLY A 1 110 ? 6.434 10.292 -9.272 1.00 89.38 110 GLY A N 1
ATOM 885 C CA . GLY A 1 110 ? 5.751 9.449 -8.291 1.00 89.38 110 GLY A CA 1
ATOM 886 C C . GLY A 1 110 ? 4.318 9.889 -8.000 1.00 89.38 110 GLY A C 1
ATOM 887 O O . GLY A 1 110 ? 3.429 9.048 -7.963 1.00 89.38 110 GLY A O 1
ATOM 888 N N . HIS A 1 111 ? 4.067 11.194 -7.854 1.00 90.88 111 HIS A N 1
ATOM 889 C CA . HIS A 1 111 ? 2.718 11.704 -7.585 1.00 90.88 111 HIS A CA 1
ATOM 890 C C . HIS A 1 111 ? 1.709 11.276 -8.664 1.00 90.88 111 HIS A C 1
ATOM 892 O O . HIS A 1 111 ? 0.756 10.565 -8.348 1.00 90.88 111 HIS A O 1
ATOM 898 N N . GLY A 1 112 ? 1.965 11.615 -9.932 1.00 91.44 112 GLY A N 1
ATOM 899 C CA . GLY A 1 112 ? 1.075 11.250 -11.039 1.00 91.44 112 GLY A CA 1
ATOM 900 C C . GLY A 1 112 ? 0.955 9.736 -11.234 1.00 91.44 112 GLY A C 1
ATOM 901 O O . GLY A 1 112 ? -0.123 9.232 -11.536 1.00 91.44 112 GLY A O 1
ATOM 902 N N . PHE A 1 113 ? 2.039 8.994 -10.997 1.00 92.06 113 PHE A N 1
ATOM 903 C CA . PHE A 1 113 ? 2.033 7.535 -11.089 1.00 92.06 113 PHE A CA 1
ATOM 904 C C . PHE A 1 113 ? 1.084 6.894 -10.071 1.00 92.06 113 PHE A C 1
ATOM 906 O O . PHE A 1 113 ? 0.246 6.059 -10.423 1.00 92.06 113 PHE A O 1
ATOM 913 N N . TRP A 1 114 ? 1.167 7.315 -8.809 1.00 93.12 114 TRP A N 1
ATOM 914 C CA . TRP A 1 114 ? 0.284 6.799 -7.769 1.00 93.12 114 TRP A CA 1
ATOM 915 C C . TRP A 1 114 ? -1.166 7.228 -7.972 1.00 93.12 114 TRP A C 1
ATOM 917 O O . TRP A 1 114 ? -2.066 6.434 -7.698 1.00 93.12 114 TRP A O 1
ATOM 927 N N . GLU A 1 115 ? 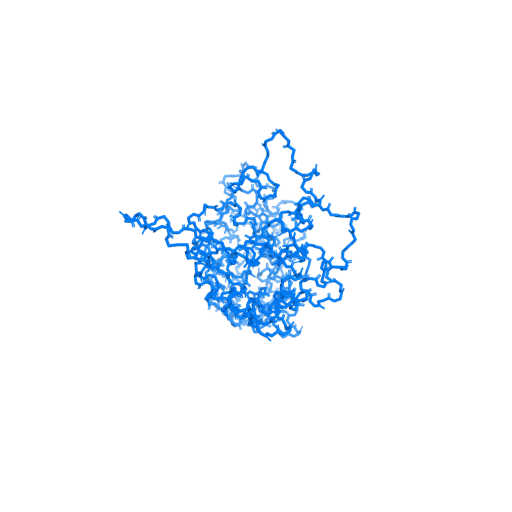-1.409 8.438 -8.482 1.00 93.31 115 GLU A N 1
ATOM 928 C CA . GLU A 1 115 ? -2.752 8.881 -8.869 1.00 93.31 115 GLU A CA 1
ATOM 929 C C . GLU A 1 115 ? -3.357 8.007 -9.968 1.00 93.31 115 GLU A C 1
ATOM 931 O O . GLU A 1 115 ? -4.513 7.592 -9.851 1.00 93.31 115 GLU A O 1
ATOM 936 N N . LEU A 1 116 ? -2.571 7.666 -10.990 1.00 92.75 116 LEU A N 1
ATOM 937 C CA . LEU A 1 116 ? -3.004 6.807 -12.085 1.00 92.75 116 LEU A CA 1
ATOM 938 C C . LEU A 1 116 ? -3.382 5.403 -11.592 1.00 92.75 116 LEU A C 1
ATOM 940 O O . LEU A 1 116 ? -4.484 4.928 -11.864 1.00 92.75 116 LEU A O 1
ATOM 944 N N . ILE A 1 117 ? -2.526 4.736 -10.809 1.00 91.06 117 ILE A N 1
ATOM 945 C CA . ILE A 1 117 ? -2.883 3.410 -10.273 1.00 91.06 117 ILE A CA 1
ATOM 946 C C . ILE A 1 117 ? -4.112 3.514 -9.368 1.00 91.06 117 ILE A C 1
ATOM 948 O O . ILE A 1 117 ? -5.000 2.658 -9.406 1.00 91.06 117 ILE A O 1
ATOM 952 N N . PHE A 1 118 ? -4.191 4.572 -8.559 1.00 93.19 118 PHE A N 1
ATOM 953 C CA . PHE A 1 118 ? -5.315 4.775 -7.661 1.00 93.19 118 PHE A CA 1
ATOM 954 C C . PHE A 1 118 ? -6.635 5.004 -8.406 1.00 93.19 118 PHE A C 1
ATOM 956 O O . PHE A 1 118 ? -7.672 4.494 -7.972 1.00 93.19 118 PHE A O 1
ATOM 963 N N . SER A 1 119 ? -6.632 5.705 -9.540 1.00 92.69 119 SER A N 1
ATOM 964 C CA . SER A 1 119 ? -7.832 5.870 -10.372 1.00 92.69 119 SER A CA 1
ATOM 965 C C . SER A 1 119 ? -8.331 4.525 -10.922 1.00 92.69 119 SER A C 1
ATOM 967 O O . SER A 1 119 ? -9.536 4.304 -11.028 1.00 92.69 119 SER A O 1
ATOM 969 N N . MET A 1 120 ? -7.419 3.573 -11.145 1.00 90.19 120 MET A N 1
ATOM 970 C CA . MET A 1 120 ? -7.707 2.216 -11.624 1.00 90.19 120 MET A CA 1
ATOM 971 C C . MET A 1 120 ? -7.794 1.151 -10.518 1.00 90.19 120 MET A C 1
ATOM 973 O O . MET A 1 120 ? -7.918 -0.041 -10.818 1.00 90.19 120 MET A O 1
ATOM 977 N N . ARG A 1 121 ? -7.770 1.549 -9.239 1.00 91.81 121 ARG A N 1
ATOM 978 C CA . ARG A 1 121 ? -7.631 0.649 -8.075 1.00 91.81 121 ARG A CA 1
ATOM 979 C C . ARG A 1 121 ? -8.616 -0.520 -8.040 1.00 91.81 121 ARG A C 1
ATOM 981 O O . ARG A 1 121 ? -8.241 -1.613 -7.628 1.00 91.81 121 ARG A O 1
ATOM 988 N N . GLU A 1 122 ? -9.859 -0.325 -8.479 1.00 90.94 122 GLU A N 1
ATOM 989 C CA . GLU A 1 122 ? -10.870 -1.390 -8.507 1.00 90.94 122 GLU A CA 1
ATOM 990 C C . GLU A 1 122 ? -10.520 -2.486 -9.513 1.00 90.94 122 GLU A C 1
ATOM 992 O O . GLU A 1 122 ? -10.503 -3.667 -9.160 1.00 90.94 122 GLU A O 1
ATOM 997 N N . LYS A 1 123 ? -10.172 -2.092 -10.746 1.00 88.25 123 LYS A N 1
ATOM 998 C CA . LYS A 1 123 ? -9.715 -3.013 -11.796 1.00 88.25 123 LYS A CA 1
ATOM 999 C C . LYS A 1 123 ? -8.436 -3.722 -11.361 1.00 88.25 123 LYS A C 1
ATOM 1001 O O . LYS A 1 123 ? -8.330 -4.938 -11.505 1.00 88.25 123 LYS A O 1
ATOM 1006 N N . PHE A 1 124 ? -7.507 -2.972 -10.770 1.00 84.19 124 PHE A N 1
ATOM 1007 C CA . PHE A 1 124 ? -6.245 -3.500 -10.268 1.00 84.19 124 PHE A CA 1
ATOM 1008 C C . PHE A 1 124 ? -6.459 -4.559 -9.176 1.00 84.19 124 PHE A C 1
ATOM 1010 O O . PHE A 1 124 ? -5.968 -5.679 -9.292 1.00 84.19 124 PHE A O 1
ATOM 1017 N N . VAL A 1 125 ? -7.255 -4.258 -8.144 1.00 88.44 125 VAL A N 1
ATOM 1018 C CA . VAL A 1 125 ? -7.577 -5.209 -7.068 1.00 88.44 125 VAL A CA 1
ATOM 1019 C C . VAL A 1 125 ? -8.314 -6.437 -7.596 1.00 88.44 125 VAL A C 1
ATOM 1021 O O . VAL A 1 125 ? -8.007 -7.554 -7.172 1.00 88.44 125 VAL A O 1
ATOM 1024 N N . ALA A 1 126 ? -9.276 -6.257 -8.504 1.00 87.75 126 ALA A N 1
ATOM 1025 C CA . ALA A 1 126 ? -9.999 -7.367 -9.115 1.00 87.75 126 ALA A CA 1
ATOM 1026 C C . ALA A 1 126 ? -9.044 -8.303 -9.873 1.00 87.75 126 ALA A C 1
ATOM 1028 O O . ALA A 1 126 ? -9.074 -9.513 -9.648 1.00 87.75 126 ALA A O 1
ATOM 1029 N N . GLY A 1 127 ? -8.146 -7.737 -10.686 1.00 83.00 127 GLY A N 1
ATOM 1030 C CA . GLY A 1 127 ? -7.099 -8.474 -11.391 1.00 83.00 127 GLY A CA 1
ATOM 1031 C C . GLY A 1 127 ? -6.156 -9.198 -10.437 1.00 83.00 127 GLY A C 1
ATOM 1032 O O . GLY A 1 127 ? -5.895 -10.386 -10.616 1.00 83.00 127 GLY A O 1
ATOM 1033 N N . CYS A 1 128 ? -5.720 -8.524 -9.372 1.00 82.94 128 CYS A N 1
ATOM 1034 C CA . CYS A 1 128 ? -4.879 -9.119 -8.346 1.00 82.94 128 CYS A CA 1
ATOM 1035 C C . CYS A 1 128 ? -5.565 -10.312 -7.684 1.00 82.94 128 CYS A C 1
ATOM 1037 O O . CYS A 1 128 ? -4.928 -11.343 -7.566 1.00 82.94 128 CYS A O 1
ATOM 1039 N N . ARG A 1 129 ? -6.845 -10.250 -7.298 1.00 84.25 129 ARG A N 1
ATOM 1040 C CA . ARG A 1 129 ? -7.534 -11.339 -6.566 1.00 84.25 129 ARG A CA 1
ATOM 1041 C C . ARG A 1 129 ? -7.604 -12.677 -7.309 1.00 84.25 129 ARG A C 1
ATOM 1043 O O . ARG A 1 129 ? -7.727 -13.710 -6.650 1.00 84.25 129 ARG A O 1
ATOM 1050 N N . VAL A 1 130 ? -7.470 -12.687 -8.633 1.00 85.19 130 VAL A N 1
ATOM 1051 C CA . VAL A 1 130 ? -7.413 -13.928 -9.414 1.00 85.19 130 VAL A CA 1
ATOM 1052 C C . VAL A 1 130 ? -6.164 -14.733 -9.009 1.00 85.19 130 VAL A C 1
ATOM 1054 O O . VAL A 1 130 ? -5.065 -14.176 -9.024 1.00 85.19 130 VAL A O 1
ATOM 1057 N N . PRO A 1 131 ? -6.282 -16.023 -8.632 1.00 80.75 131 PRO A N 1
ATOM 1058 C CA . PRO A 1 131 ? -5.134 -16.823 -8.190 1.00 80.75 131 PRO A CA 1
ATOM 1059 C C . PRO A 1 131 ? -3.999 -16.914 -9.217 1.00 80.75 131 PRO A C 1
ATOM 1061 O O . PRO A 1 131 ? -2.832 -16.891 -8.841 1.00 80.75 131 PRO A O 1
ATOM 1064 N N . THR A 1 132 ? -4.326 -16.943 -10.513 1.00 83.44 132 THR A N 1
ATOM 1065 C CA . THR A 1 132 ? -3.340 -16.988 -11.608 1.00 83.44 132 THR A CA 1
ATOM 1066 C C . THR A 1 132 ? -2.469 -15.736 -11.695 1.00 83.44 132 THR A C 1
ATOM 1068 O O . THR A 1 132 ? -1.403 -15.786 -12.295 1.00 83.44 132 THR A O 1
ATOM 1071 N N . ASN A 1 133 ? -2.889 -14.631 -11.072 1.00 83.38 133 ASN A N 1
ATOM 1072 C CA . ASN A 1 133 ? -2.200 -13.341 -11.109 1.00 83.38 133 ASN A CA 1
ATOM 1073 C C . ASN A 1 133 ? -1.391 -13.084 -9.827 1.00 83.38 133 ASN A C 1
ATOM 1075 O O . ASN A 1 133 ? -1.155 -11.937 -9.447 1.00 83.38 133 ASN A O 1
ATOM 1079 N N . GLN A 1 134 ? -0.969 -14.143 -9.131 1.00 84.12 134 GLN A N 1
ATOM 1080 C CA . GLN A 1 134 ? -0.024 -14.033 -8.019 1.00 84.12 134 GLN A CA 1
ATOM 1081 C C . GLN A 1 134 ? 1.269 -13.278 -8.400 1.00 84.12 134 GLN A C 1
ATOM 1083 O O . GLN A 1 134 ? 1.671 -12.424 -7.608 1.00 84.12 134 GLN A O 1
ATOM 1088 N N . PRO A 1 135 ? 1.882 -13.490 -9.585 1.00 87.94 135 PRO A N 1
ATOM 1089 C CA . PRO A 1 135 ? 3.090 -12.761 -9.982 1.00 87.94 135 PRO A CA 1
ATOM 1090 C C . PRO A 1 135 ? 2.906 -11.239 -10.039 1.00 87.94 135 PRO A C 1
ATOM 1092 O O . PRO A 1 135 ? 3.764 -10.501 -9.560 1.00 87.94 135 PRO A O 1
ATOM 1095 N N . LEU A 1 136 ? 1.747 -10.757 -10.507 1.00 88.12 136 LEU A N 1
ATOM 1096 C CA . LEU A 1 136 ? 1.411 -9.330 -10.493 1.00 88.12 136 LEU A CA 1
ATOM 1097 C C . LEU A 1 136 ? 1.385 -8.750 -9.073 1.00 88.12 136 LEU A C 1
ATOM 1099 O O . LEU A 1 136 ? 1.884 -7.648 -8.850 1.00 88.12 136 LEU A O 1
ATOM 1103 N N . ARG A 1 137 ? 0.820 -9.480 -8.102 1.00 87.00 137 ARG A N 1
ATOM 1104 C CA . ARG A 1 137 ? 0.806 -9.031 -6.698 1.00 87.00 137 ARG A CA 1
ATOM 1105 C C . ARG A 1 137 ? 2.226 -8.881 -6.165 1.00 87.00 137 ARG A C 1
ATOM 1107 O O . ARG A 1 137 ? 2.521 -7.881 -5.519 1.00 87.00 137 ARG A O 1
ATOM 1114 N N . SER A 1 138 ? 3.086 -9.858 -6.456 1.00 88.75 138 SER A N 1
ATOM 1115 C CA . SER A 1 138 ? 4.496 -9.826 -6.067 1.00 88.75 138 SER A CA 1
ATOM 1116 C C . SER A 1 138 ? 5.227 -8.654 -6.717 1.00 88.75 138 SER A C 1
ATOM 1118 O O . SER A 1 138 ? 5.850 -7.873 -6.010 1.00 88.75 138 SER A O 1
ATOM 1120 N N . ALA A 1 139 ? 5.062 -8.456 -8.027 1.00 90.81 139 ALA A N 1
ATOM 1121 C CA . ALA A 1 139 ? 5.662 -7.336 -8.750 1.00 90.81 139 ALA A CA 1
ATOM 1122 C C . ALA A 1 139 ? 5.207 -5.974 -8.204 1.00 90.81 139 ALA A C 1
ATOM 1124 O O . ALA A 1 139 ? 5.996 -5.038 -8.102 1.00 90.81 139 ALA A O 1
ATOM 1125 N N . PHE A 1 140 ? 3.934 -5.854 -7.820 1.00 91.50 140 PHE A N 1
ATOM 1126 C CA . PHE A 1 140 ? 3.443 -4.636 -7.192 1.00 91.50 140 PHE A CA 1
ATOM 1127 C C . PHE A 1 140 ? 4.030 -4.427 -5.792 1.00 91.50 140 PHE A C 1
ATOM 1129 O O . PHE A 1 140 ? 4.415 -3.309 -5.463 1.00 91.50 140 PHE A O 1
ATOM 1136 N N . ALA A 1 141 ? 4.154 -5.485 -4.985 1.00 90.56 141 ALA A N 1
ATOM 1137 C CA . ALA A 1 141 ? 4.816 -5.414 -3.683 1.00 90.56 141 ALA A CA 1
ATOM 1138 C C . ALA A 1 141 ? 6.291 -4.991 -3.816 1.00 90.56 141 ALA A C 1
ATOM 1140 O O . ALA A 1 141 ? 6.740 -4.111 -3.087 1.00 90.56 141 ALA A O 1
ATOM 1141 N N . GLU A 1 142 ? 7.020 -5.554 -4.782 1.00 92.00 142 GLU A N 1
ATOM 1142 C CA . GLU A 1 142 ? 8.399 -5.163 -5.101 1.00 92.00 142 GLU A CA 1
ATOM 1143 C C . GLU A 1 142 ? 8.495 -3.674 -5.454 1.00 92.00 142 GLU A C 1
ATOM 1145 O O . GLU A 1 142 ? 9.384 -2.978 -4.963 1.00 92.00 142 GLU A O 1
ATOM 1150 N N . LEU A 1 143 ? 7.540 -3.159 -6.235 1.00 93.31 143 LEU A N 1
ATOM 1151 C CA . LEU A 1 143 ? 7.526 -1.752 -6.623 1.00 93.31 143 LEU A CA 1
ATOM 1152 C C . LEU A 1 143 ? 7.229 -0.826 -5.448 1.00 93.31 143 LEU A C 1
ATOM 1154 O O . LEU A 1 143 ? 7.883 0.206 -5.297 1.00 93.31 143 LEU A O 1
ATOM 1158 N N . VAL A 1 144 ? 6.263 -1.193 -4.606 1.00 93.00 144 VAL A N 1
ATOM 1159 C CA . VAL A 1 144 ? 5.960 -0.456 -3.374 1.00 93.00 144 VAL A CA 1
ATOM 1160 C C . VAL A 1 144 ? 7.195 -0.412 -2.473 1.00 93.00 144 VAL A C 1
ATOM 1162 O O . VAL A 1 144 ? 7.554 0.667 -2.008 1.00 93.00 144 VAL A O 1
ATOM 1165 N N . ALA A 1 145 ? 7.880 -1.543 -2.277 1.00 91.56 145 ALA A N 1
ATOM 1166 C CA . ALA A 1 145 ? 9.105 -1.612 -1.483 1.00 91.56 145 ALA A CA 1
ATOM 1167 C C . ALA A 1 145 ? 10.238 -0.758 -2.083 1.00 91.56 145 ALA A C 1
ATOM 1169 O O . ALA A 1 145 ? 10.949 -0.064 -1.358 1.00 91.56 145 ALA A O 1
ATOM 1170 N N . ALA A 1 146 ? 10.383 -0.756 -3.411 1.00 92.19 146 ALA A N 1
ATOM 1171 C CA . ALA A 1 146 ? 11.380 0.054 -4.103 1.00 92.19 146 ALA A CA 1
ATOM 1172 C C . ALA A 1 146 ? 11.135 1.564 -3.926 1.00 92.19 146 ALA A C 1
ATOM 1174 O O . ALA A 1 146 ? 12.081 2.327 -3.722 1.00 92.19 146 ALA A O 1
ATOM 1175 N N . TYR A 1 147 ? 9.874 2.003 -3.974 1.00 92.75 147 TYR A N 1
ATOM 1176 C CA . TYR A 1 147 ? 9.511 3.397 -3.712 1.00 92.75 147 TYR A CA 1
ATOM 1177 C C . TYR A 1 147 ? 9.626 3.778 -2.234 1.00 92.75 147 TYR A C 1
ATOM 1179 O O . TYR A 1 147 ? 10.058 4.888 -1.938 1.00 92.75 147 TYR A O 1
ATOM 1187 N N . ASP A 1 148 ? 9.289 2.879 -1.311 1.00 90.50 148 ASP A N 1
ATOM 1188 C CA . ASP A 1 148 ? 9.502 3.095 0.123 1.00 90.50 148 ASP A CA 1
ATOM 1189 C C . ASP A 1 148 ? 10.992 3.325 0.429 1.00 90.50 148 ASP A C 1
ATOM 1191 O O . ASP A 1 148 ? 11.365 4.348 1.005 1.00 90.50 148 ASP A O 1
ATOM 1195 N N . LEU A 1 149 ? 11.866 2.460 -0.097 1.00 89.06 149 LEU A N 1
ATOM 1196 C CA . LEU A 1 149 ? 13.319 2.621 -0.012 1.00 89.06 149 LEU A CA 1
ATOM 1197 C C . LEU A 1 149 ? 13.786 3.965 -0.596 1.00 89.06 149 LEU A C 1
ATOM 1199 O O . LEU A 1 149 ? 14.624 4.653 -0.008 1.00 89.06 149 LEU A O 1
ATOM 1203 N N . LEU A 1 150 ? 13.236 4.356 -1.748 1.00 89.69 150 LEU A N 1
ATOM 1204 C CA . LEU A 1 150 ? 13.530 5.632 -2.397 1.00 89.69 150 LEU A CA 1
ATOM 1205 C C . LEU A 1 150 ? 13.142 6.829 -1.512 1.00 89.69 150 LEU A C 1
ATOM 1207 O O . LEU A 1 150 ? 13.932 7.769 -1.377 1.00 89.69 150 LEU A O 1
ATOM 1211 N N . TYR A 1 151 ? 11.955 6.803 -0.899 1.00 89.31 151 TYR A N 1
ATOM 1212 C CA . TYR A 1 151 ? 11.497 7.853 0.013 1.00 89.31 151 TYR A CA 1
ATOM 1213 C C . TYR A 1 151 ? 12.344 7.921 1.286 1.00 89.31 151 TYR A C 1
ATOM 1215 O O . TYR A 1 151 ? 12.680 9.026 1.718 1.00 89.31 151 TYR A O 1
ATOM 1223 N N . GLN A 1 152 ? 12.751 6.771 1.832 1.00 87.06 152 GLN A N 1
ATOM 1224 C CA . GLN A 1 152 ? 13.634 6.677 2.997 1.00 87.06 152 GLN A CA 1
ATOM 1225 C C . GLN A 1 152 ? 15.023 7.253 2.715 1.00 87.06 152 GLN A C 1
ATOM 1227 O O . GLN A 1 152 ? 15.464 8.156 3.421 1.00 87.06 152 GLN A O 1
ATOM 1232 N N . ILE A 1 153 ? 15.700 6.787 1.661 1.00 84.88 153 ILE A N 1
ATOM 1233 C CA . ILE A 1 153 ? 17.077 7.203 1.343 1.00 84.88 153 ILE A CA 1
ATOM 1234 C C . ILE A 1 153 ? 17.159 8.698 1.027 1.00 84.88 153 ILE A C 1
ATOM 1236 O O . ILE A 1 153 ? 18.163 9.345 1.325 1.00 84.88 153 ILE A O 1
ATOM 1240 N N . LYS A 1 154 ? 16.130 9.258 0.383 1.00 84.44 154 LYS A N 1
ATOM 1241 C CA . LYS A 1 154 ? 16.119 10.674 -0.005 1.00 84.44 154 LYS A CA 1
ATOM 1242 C C . LYS A 1 154 ? 15.476 11.590 1.030 1.00 84.44 154 LYS A C 1
ATOM 1244 O O . LYS A 1 154 ? 15.502 12.796 0.803 1.00 84.44 154 LYS A O 1
ATOM 1249 N N . ASP A 1 155 ? 14.910 11.035 2.101 1.00 83.88 155 ASP A N 1
ATOM 1250 C CA . ASP A 1 155 ? 14.120 11.750 3.107 1.00 83.88 155 ASP A CA 1
ATOM 1251 C C . ASP A 1 155 ? 13.040 12.651 2.472 1.00 83.88 155 ASP A C 1
ATOM 1253 O O . ASP A 1 155 ? 12.876 13.824 2.797 1.00 83.88 155 ASP A O 1
ATOM 1257 N N . ARG A 1 156 ? 12.336 12.111 1.468 1.00 82.88 156 ARG A N 1
ATOM 1258 C CA . ARG A 1 156 ? 11.398 12.855 0.600 1.00 82.88 156 ARG A CA 1
ATOM 1259 C C . ARG A 1 156 ? 10.035 12.191 0.526 1.00 82.88 156 ARG A C 1
ATOM 1261 O O . ARG A 1 156 ? 9.509 11.937 -0.557 1.00 82.88 156 ARG A O 1
ATOM 1268 N N . TYR A 1 157 ? 9.465 11.909 1.687 1.00 84.19 157 TYR A N 1
ATOM 1269 C CA . TYR A 1 157 ? 8.091 11.436 1.763 1.00 84.19 157 TYR A CA 1
ATOM 1270 C C . TYR A 1 157 ? 7.135 12.495 1.195 1.00 84.19 157 TYR A C 1
ATOM 1272 O O . TYR A 1 157 ? 7.258 13.674 1.541 1.00 84.19 157 TYR A O 1
ATOM 1280 N N . PRO A 1 158 ? 6.195 12.115 0.313 1.00 83.94 158 PRO A N 1
ATOM 1281 C CA . PRO A 1 158 ? 5.173 13.041 -0.142 1.00 83.94 158 PRO A CA 1
ATOM 1282 C C . PRO A 1 158 ? 4.233 13.366 1.024 1.00 83.94 158 PRO A C 1
ATOM 1284 O O . PRO A 1 158 ? 3.977 12.510 1.875 1.00 83.94 158 PRO A O 1
ATOM 1287 N N . LYS A 1 159 ? 3.676 14.581 1.039 1.00 86.44 159 LYS A N 1
ATOM 1288 C CA . LYS A 1 159 ? 2.654 14.958 2.023 1.00 86.44 159 LYS A CA 1
ATOM 1289 C C . LYS A 1 159 ? 1.504 13.958 1.999 1.00 86.44 159 LYS A C 1
ATOM 1291 O O . LYS A 1 159 ? 0.987 13.621 0.928 1.00 86.44 159 LYS A O 1
ATOM 1296 N N . ILE A 1 160 ? 1.084 13.496 3.173 1.00 87.88 160 ILE A N 1
ATOM 1297 C CA . ILE A 1 160 ? 0.146 12.375 3.272 1.00 87.88 160 ILE A CA 1
ATOM 1298 C C . ILE A 1 160 ? -1.231 12.708 2.694 1.00 87.88 160 ILE A C 1
ATOM 1300 O O . ILE A 1 160 ? -1.874 11.855 2.082 1.00 87.88 160 ILE A O 1
ATOM 1304 N N . LEU A 1 161 ? -1.668 13.960 2.842 1.00 86.19 161 LEU A N 1
ATOM 1305 C CA . LEU A 1 161 ? -2.976 14.403 2.376 1.00 86.19 161 LEU A CA 1
ATOM 1306 C C . LEU A 1 161 ? -3.043 14.484 0.844 1.00 86.19 161 LEU A C 1
ATOM 1308 O O . LEU A 1 161 ? -4.058 14.114 0.248 1.00 86.19 161 LEU A O 1
ATOM 1312 N N . GLU A 1 162 ? -1.957 14.921 0.211 1.00 86.38 162 GLU A N 1
ATOM 1313 C CA . GLU A 1 162 ? -1.845 15.083 -1.243 1.00 86.38 162 GLU A CA 1
ATOM 1314 C C . GLU A 1 162 ? -1.511 13.749 -1.935 1.00 86.38 162 GLU A C 1
ATOM 1316 O O . GLU A 1 162 ? -1.888 13.513 -3.081 1.00 86.38 162 GLU A O 1
ATOM 1321 N N . SER A 1 163 ? -0.845 12.828 -1.236 1.00 87.56 163 SER A N 1
ATOM 1322 C CA . SER A 1 163 ? -0.394 11.571 -1.826 1.00 87.56 163 SER A CA 1
ATOM 1323 C C . SER A 1 163 ? -1.512 10.531 -1.961 1.00 87.56 163 SER A C 1
ATOM 1325 O O . SER A 1 163 ? -2.246 10.220 -1.016 1.00 87.56 163 SER A O 1
ATOM 1327 N N . LYS A 1 164 ? -1.610 9.910 -3.143 1.00 92.56 164 LYS A N 1
ATOM 1328 C CA . LYS A 1 164 ? -2.409 8.691 -3.349 1.00 92.56 164 LYS A CA 1
ATOM 1329 C C . LYS A 1 164 ? -1.665 7.409 -2.981 1.00 92.56 164 LYS A C 1
ATOM 1331 O O . LYS A 1 164 ? -2.309 6.372 -2.860 1.00 92.56 164 LYS A O 1
ATOM 1336 N N . PHE A 1 165 ? -0.360 7.474 -2.712 1.00 92.75 165 PHE A N 1
ATOM 1337 C CA . PHE A 1 165 ? 0.442 6.303 -2.353 1.00 92.75 165 PHE A CA 1
ATOM 1338 C C . PHE A 1 165 ? -0.048 5.596 -1.073 1.00 92.75 165 PHE A C 1
ATOM 1340 O O . PHE A 1 165 ? -0.519 4.463 -1.182 1.00 92.75 165 PHE A O 1
ATOM 1347 N N . PRO A 1 166 ? -0.068 6.232 0.119 1.00 91.94 166 PRO A N 1
ATOM 1348 C CA . PRO A 1 166 ? -0.534 5.568 1.340 1.00 91.94 166 PRO A CA 1
ATOM 1349 C C . PRO A 1 166 ? -2.015 5.163 1.259 1.00 91.94 166 PRO A C 1
ATOM 1351 O O . PRO A 1 166 ? -2.409 4.141 1.819 1.00 91.94 166 PRO A O 1
ATOM 1354 N N . ARG A 1 167 ? -2.839 5.904 0.503 1.00 92.50 167 ARG A N 1
ATOM 1355 C CA . ARG A 1 167 ? -4.249 5.549 0.268 1.00 92.50 167 ARG A CA 1
ATOM 1356 C C . ARG A 1 167 ? -4.398 4.293 -0.580 1.00 92.50 167 ARG A C 1
ATOM 1358 O O . ARG A 1 167 ? -5.257 3.468 -0.290 1.00 92.50 167 ARG A O 1
ATOM 1365 N N . LEU A 1 168 ? -3.571 4.121 -1.608 1.00 93.00 168 LEU A N 1
ATOM 1366 C CA . LEU A 1 168 ? -3.558 2.913 -2.429 1.00 93.00 168 LEU A CA 1
ATOM 1367 C C . LEU A 1 168 ? -3.153 1.687 -1.603 1.00 93.00 168 LEU A C 1
ATOM 1369 O O . LEU A 1 168 ? -3.798 0.639 -1.697 1.00 93.00 168 LEU A O 1
ATOM 1373 N N . LEU A 1 169 ? -2.129 1.828 -0.757 1.00 92.81 169 LEU A N 1
ATOM 1374 C CA . LEU A 1 169 ? -1.703 0.773 0.166 1.00 92.81 169 LEU A CA 1
ATOM 1375 C C . LEU A 1 169 ? -2.820 0.401 1.145 1.00 92.81 169 LEU A C 1
ATOM 1377 O O . LEU A 1 169 ? -3.114 -0.780 1.333 1.00 92.81 169 LEU A O 1
ATOM 1381 N N . LEU A 1 170 ? -3.513 1.398 1.701 1.00 92.56 170 LEU A N 1
ATOM 1382 C CA . LEU A 1 170 ? -4.643 1.145 2.588 1.00 92.56 170 LEU A CA 1
ATOM 1383 C C . LEU A 1 170 ? -5.799 0.469 1.843 1.00 92.56 170 LEU A C 1
ATOM 1385 O O . LEU A 1 170 ? -6.313 -0.548 2.303 1.00 92.56 170 LEU A O 1
ATOM 1389 N N . TYR A 1 171 ? -6.176 0.986 0.671 1.00 93.38 171 TYR A N 1
ATOM 1390 C CA . TYR A 1 171 ? -7.256 0.450 -0.160 1.00 93.38 171 TYR A CA 1
ATOM 1391 C C . TYR A 1 171 ? -7.052 -1.038 -0.438 1.00 93.38 171 TYR A C 1
ATOM 1393 O O . TYR A 1 171 ? -7.930 -1.877 -0.241 1.00 93.38 171 TYR A O 1
ATOM 1401 N N . THR A 1 172 ? -5.858 -1.384 -0.890 1.00 91.31 172 THR A N 1
ATOM 1402 C CA . THR A 1 172 ? -5.504 -2.751 -1.261 1.00 91.31 172 THR A CA 1
ATOM 1403 C C . THR A 1 172 ? -5.390 -3.675 -0.050 1.00 91.31 172 THR A C 1
ATOM 1405 O O . THR A 1 172 ? -5.863 -4.814 -0.124 1.00 91.31 172 THR A O 1
ATOM 1408 N N . TRP A 1 173 ? -4.874 -3.181 1.083 1.00 91.50 173 TRP A N 1
ATOM 1409 C CA . TRP A 1 173 ? -4.900 -3.897 2.357 1.00 91.50 173 TRP A CA 1
ATOM 1410 C C . TRP A 1 173 ? -6.333 -4.204 2.809 1.00 91.50 173 TRP A C 1
ATOM 1412 O O . TRP A 1 173 ? -6.626 -5.361 3.127 1.00 91.50 173 TRP A O 1
ATOM 1422 N N . VAL A 1 174 ? -7.240 -3.217 2.768 1.00 92.69 174 VAL A N 1
ATOM 1423 C CA . VAL A 1 174 ? -8.674 -3.394 3.074 1.00 92.69 174 VAL A CA 1
ATOM 1424 C C . VAL A 1 174 ? -9.288 -4.451 2.165 1.00 92.69 174 VAL A C 1
ATOM 1426 O O . VAL A 1 174 ? -10.017 -5.335 2.614 1.00 92.69 174 VAL A O 1
ATOM 1429 N N . ARG A 1 175 ? -8.948 -4.417 0.875 1.00 91.25 175 ARG A N 1
ATOM 1430 C CA . ARG A 1 175 ? -9.446 -5.373 -0.118 1.00 91.25 175 ARG A CA 1
ATOM 1431 C C . ARG A 1 175 ? -8.748 -6.736 -0.085 1.00 91.25 175 ARG A C 1
ATOM 1433 O O . ARG A 1 175 ? -9.084 -7.585 -0.916 1.00 91.25 175 ARG A O 1
ATOM 1440 N N . GLY A 1 176 ? -7.841 -6.982 0.856 1.00 84.56 176 GLY A N 1
ATOM 1441 C CA . GLY A 1 176 ? -7.202 -8.284 1.033 1.00 84.56 176 GLY A CA 1
ATOM 1442 C C . GLY A 1 176 ? -6.258 -8.677 -0.102 1.00 84.56 176 GLY A C 1
ATOM 1443 O O . GLY A 1 176 ? -6.015 -9.865 -0.302 1.00 84.56 176 GLY A O 1
ATOM 1444 N N . VAL A 1 177 ? -5.727 -7.706 -0.849 1.00 83.00 177 VAL A N 1
ATOM 1445 C CA . VAL A 1 177 ? -4.610 -7.967 -1.760 1.00 83.00 177 VAL A CA 1
ATOM 1446 C C . VAL A 1 177 ? -3.368 -8.133 -0.891 1.00 83.00 177 VAL A C 1
ATOM 1448 O O . VAL A 1 177 ? -2.932 -7.196 -0.231 1.00 83.00 177 VAL A O 1
ATOM 1451 N N . GLY A 1 178 ? -2.890 -9.374 -0.785 1.00 63.66 178 GLY A N 1
ATOM 1452 C CA . GLY A 1 178 ? -1.744 -9.724 0.050 1.00 63.66 178 GLY A CA 1
ATOM 1453 C C . GLY A 1 178 ? -0.437 -9.227 -0.558 1.00 63.66 178 GLY A C 1
ATOM 1454 O O . GLY A 1 178 ? -0.196 -9.442 -1.744 1.00 63.66 178 GLY A O 1
ATOM 1455 N N . TYR A 1 179 ? 0.400 -8.619 0.276 1.00 63.06 179 TYR A N 1
ATOM 1456 C CA . TYR A 1 179 ? 1.710 -8.081 -0.083 1.00 63.06 179 TYR A CA 1
ATOM 1457 C C . TYR A 1 179 ? 2.847 -8.913 0.513 1.00 63.06 179 TYR A C 1
ATOM 1459 O O . TYR A 1 179 ? 3.741 -8.357 1.122 1.00 63.06 179 TYR A O 1
ATOM 1467 N N . GLY A 1 180 ? 2.822 -10.243 0.387 1.00 59.16 180 GLY A N 1
ATOM 1468 C CA . GLY A 1 180 ? 3.945 -11.097 0.821 1.00 59.16 180 GLY A CA 1
ATOM 1469 C C . GLY A 1 180 ? 4.527 -10.744 2.206 1.00 59.16 180 GLY A C 1
ATOM 1470 O O . GLY A 1 180 ? 3.777 -10.594 3.168 1.00 59.16 180 GLY A O 1
ATOM 1471 N N . GLU A 1 181 ? 5.857 -10.604 2.281 1.00 62.25 181 GLU A N 1
ATOM 1472 C CA . GLU A 1 181 ? 6.622 -10.163 3.466 1.00 62.25 181 GLU A CA 1
ATOM 1473 C C . GLU A 1 181 ? 6.577 -8.639 3.712 1.00 62.25 181 GLU A C 1
ATOM 1475 O O . GLU A 1 181 ? 7.083 -8.160 4.725 1.00 62.25 181 GLU A O 1
ATOM 1480 N N . LEU A 1 182 ? 5.985 -7.862 2.799 1.00 76.94 182 LEU A N 1
ATOM 1481 C CA . LEU A 1 182 ? 5.940 -6.407 2.879 1.00 76.94 182 LEU A CA 1
ATOM 1482 C C . LEU A 1 182 ? 4.833 -5.940 3.829 1.00 76.94 182 LEU A C 1
ATOM 1484 O O . LEU A 1 182 ? 3.636 -6.122 3.582 1.00 76.94 182 LEU A O 1
ATOM 1488 N N . ASP A 1 183 ? 5.237 -5.244 4.888 1.00 79.81 183 ASP A N 1
ATOM 1489 C CA . ASP A 1 183 ? 4.313 -4.649 5.845 1.00 79.81 183 ASP A CA 1
ATOM 1490 C C . ASP A 1 183 ? 3.794 -3.287 5.358 1.00 79.81 183 ASP A C 1
ATOM 1492 O O . ASP A 1 183 ? 4.264 -2.217 5.747 1.00 79.81 183 ASP A O 1
ATOM 1496 N N . VAL A 1 184 ? 2.792 -3.325 4.474 1.00 83.31 184 VAL A N 1
ATOM 1497 C CA . VAL A 1 184 ? 2.183 -2.109 3.909 1.00 83.31 184 VAL A CA 1
ATOM 1498 C C . VAL A 1 184 ? 1.591 -1.176 4.964 1.00 83.31 184 VAL A C 1
ATOM 1500 O O . VAL A 1 184 ? 1.536 0.033 4.744 1.00 83.31 184 VAL A O 1
ATOM 1503 N N . LEU A 1 185 ? 1.162 -1.705 6.116 1.00 85.44 185 LEU A N 1
ATOM 1504 C CA . LEU A 1 185 ? 0.657 -0.870 7.201 1.00 85.44 185 LEU A CA 1
ATOM 1505 C C . LEU A 1 185 ? 1.794 -0.081 7.851 1.00 85.44 185 LEU A C 1
ATOM 1507 O O . LEU A 1 185 ? 1.617 1.105 8.124 1.00 85.44 185 LEU A O 1
ATOM 1511 N N . SER A 1 186 ? 2.972 -0.685 8.032 1.00 83.62 186 SER A N 1
ATOM 1512 C CA . SER A 1 186 ? 4.152 0.039 8.515 1.00 83.62 186 SER A CA 1
ATOM 1513 C C . SER A 1 186 ? 4.531 1.208 7.605 1.00 83.62 186 SER A C 1
ATOM 1515 O O . SER A 1 186 ? 4.804 2.289 8.120 1.00 83.62 186 SER A O 1
ATOM 1517 N N . ILE A 1 187 ? 4.459 1.048 6.279 1.00 87.19 187 ILE A N 1
ATOM 1518 C CA . ILE A 1 187 ? 4.730 2.141 5.321 1.00 87.19 187 ILE A CA 1
ATOM 1519 C C . ILE A 1 187 ? 3.734 3.296 5.506 1.00 87.19 187 ILE A C 1
ATOM 1521 O O . ILE A 1 187 ? 4.116 4.470 5.523 1.00 87.19 187 ILE A O 1
ATOM 1525 N N . ILE A 1 188 ? 2.444 2.983 5.673 1.00 87.62 188 ILE A N 1
ATOM 1526 C CA . ILE A 1 188 ? 1.410 3.995 5.931 1.00 87.62 188 ILE A CA 1
ATOM 1527 C C . ILE A 1 188 ? 1.712 4.736 7.239 1.00 87.62 188 ILE A C 1
ATOM 1529 O O . ILE A 1 188 ? 1.636 5.964 7.278 1.00 87.62 188 ILE A O 1
ATOM 1533 N N . PHE A 1 189 ? 2.102 4.023 8.299 1.00 85.06 189 PHE A N 1
ATOM 1534 C CA . PHE A 1 189 ? 2.441 4.659 9.573 1.00 85.06 189 PHE A CA 1
ATOM 1535 C C . PHE A 1 189 ? 3.698 5.519 9.500 1.00 85.06 189 PHE A C 1
ATOM 1537 O O . PHE A 1 189 ? 3.704 6.592 10.093 1.00 85.06 189 PHE A O 1
ATOM 1544 N N . GLN A 1 190 ? 4.713 5.130 8.727 1.00 84.62 190 GLN A N 1
ATOM 1545 C CA . GLN A 1 190 ? 5.874 5.989 8.479 1.00 84.62 190 GLN A CA 1
ATOM 1546 C C . GLN A 1 190 ? 5.468 7.322 7.832 1.00 84.62 190 GLN A C 1
ATOM 1548 O O . GLN A 1 190 ? 5.968 8.372 8.233 1.00 84.62 190 GLN A O 1
ATOM 1553 N N . HIS A 1 191 ? 4.511 7.308 6.896 1.00 86.06 191 HIS A N 1
ATOM 1554 C CA . HIS A 1 191 ? 3.962 8.545 6.331 1.00 86.06 191 HIS A CA 1
ATOM 1555 C C . HIS A 1 191 ? 3.208 9.362 7.386 1.00 86.06 191 HIS A C 1
ATOM 1557 O O . HIS A 1 191 ? 3.419 10.568 7.484 1.00 86.06 191 HIS A O 1
ATOM 1563 N N . ILE A 1 192 ? 2.356 8.720 8.194 1.00 85.06 192 ILE A N 1
ATOM 1564 C CA . ILE A 1 192 ? 1.566 9.396 9.238 1.00 85.06 192 ILE A CA 1
ATOM 1565 C C . ILE A 1 192 ? 2.477 10.074 10.264 1.00 85.06 192 ILE A C 1
ATOM 1567 O O . ILE A 1 192 ? 2.259 11.237 10.583 1.00 85.06 192 ILE A O 1
ATOM 1571 N N . VAL A 1 193 ? 3.507 9.377 10.751 1.00 81.00 193 VAL A N 1
ATOM 1572 C CA . VAL A 1 193 ? 4.454 9.898 11.754 1.00 81.00 193 VAL A CA 1
ATOM 1573 C C . VAL A 1 193 ? 5.205 11.127 11.239 1.00 81.00 193 VAL A C 1
ATOM 1575 O O . VAL A 1 193 ? 5.520 12.027 12.009 1.00 81.00 193 VAL A O 1
ATOM 1578 N N . ARG A 1 194 ? 5.457 11.192 9.930 1.00 82.56 194 ARG A N 1
ATOM 1579 C CA . ARG A 1 194 ? 6.135 12.318 9.274 1.00 82.56 194 ARG A CA 1
ATOM 1580 C C . ARG A 1 194 ? 5.197 13.468 8.891 1.00 82.56 194 ARG A C 1
ATOM 1582 O O . ARG A 1 194 ? 5.669 14.470 8.362 1.00 82.56 194 ARG A O 1
ATOM 1589 N N . SER A 1 195 ? 3.894 13.322 9.119 1.00 84.31 195 SER A N 1
ATOM 1590 C CA . SER A 1 195 ? 2.878 14.304 8.727 1.00 84.31 195 SER A CA 1
ATOM 1591 C C . SER A 1 195 ? 2.456 15.186 9.895 1.00 84.31 195 SER A C 1
ATOM 1593 O O . SER A 1 195 ? 2.547 14.790 11.057 1.00 84.31 195 SER A O 1
ATOM 1595 N N . SER A 1 196 ? 1.962 16.389 9.598 1.00 84.56 196 SER A N 1
ATOM 1596 C CA . SER A 1 196 ? 1.455 17.286 10.639 1.00 84.56 196 SER A CA 1
ATOM 1597 C C . SER A 1 196 ? 0.102 16.806 11.179 1.00 84.56 196 SER A C 1
ATOM 1599 O O . SER A 1 196 ? -0.675 16.149 10.482 1.00 84.56 196 SER A O 1
ATOM 1601 N N . LEU A 1 197 ? -0.226 17.180 12.420 1.00 79.44 197 LEU A N 1
ATOM 1602 C CA . LEU A 1 197 ? -1.520 16.851 13.036 1.00 79.44 197 LEU A CA 1
ATOM 1603 C C . LEU A 1 197 ? -2.716 17.361 12.216 1.00 79.44 197 LEU A C 1
ATOM 1605 O O . LEU A 1 197 ? -3.755 16.703 12.167 1.00 79.44 197 LEU A O 1
ATOM 1609 N N . GLU A 1 198 ? -2.549 18.502 11.545 1.00 84.06 198 GLU A N 1
ATOM 1610 C CA . GLU A 1 198 ? -3.563 19.124 10.687 1.00 84.06 198 GLU A CA 1
ATOM 1611 C C . GLU A 1 198 ? -3.871 18.287 9.4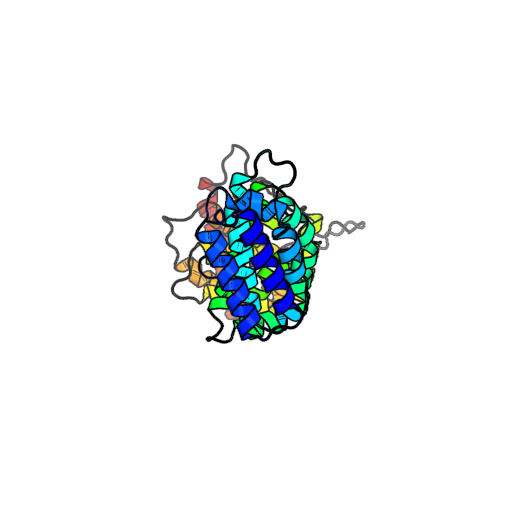36 1.00 84.06 198 GLU A C 1
ATOM 1613 O O . GLU A 1 198 ? -4.985 18.341 8.920 1.00 84.06 198 GLU A O 1
ATOM 1618 N N . GLU A 1 199 ? -2.920 17.475 8.961 1.00 86.19 199 GLU A N 1
ATOM 1619 C CA . GLU A 1 199 ? -3.099 16.619 7.784 1.00 86.19 199 GLU A CA 1
ATOM 1620 C C . GLU A 1 199 ? -3.710 15.253 8.126 1.00 86.19 199 GLU A C 1
ATOM 1622 O O . GLU A 1 199 ? -4.440 14.682 7.309 1.00 86.19 199 GLU A O 1
ATOM 1627 N N . ILE A 1 200 ? -3.447 14.724 9.327 1.00 84.31 200 ILE A N 1
ATOM 1628 C CA . ILE A 1 200 ? -3.816 13.350 9.705 1.00 84.31 200 ILE A CA 1
ATOM 1629 C C . ILE A 1 200 ? -5.336 13.160 9.743 1.00 84.31 200 ILE A C 1
ATOM 1631 O O . ILE A 1 200 ? -5.839 12.192 9.172 1.00 84.31 200 ILE A O 1
ATOM 1635 N N . GLY A 1 201 ? -6.080 14.069 10.381 1.00 85.00 201 GLY A N 1
ATOM 1636 C CA . GLY A 1 201 ? -7.545 13.984 10.470 1.00 85.00 201 GLY A CA 1
ATOM 1637 C C . GLY A 1 201 ? -8.221 13.961 9.089 1.00 85.00 201 GLY A C 1
ATOM 1638 O O . GLY A 1 201 ? -8.901 12.982 8.760 1.00 85.00 201 GLY A O 1
ATOM 1639 N N . PRO A 1 202 ? -7.982 14.975 8.231 1.00 88.31 202 PRO A N 1
ATOM 1640 C CA . PRO A 1 202 ? -8.484 15.000 6.858 1.00 88.31 202 PRO A CA 1
ATOM 1641 C C . PRO A 1 202 ? -8.048 13.789 6.025 1.00 88.31 202 PRO A C 1
ATOM 1643 O O . PRO A 1 202 ? -8.851 13.240 5.266 1.00 88.31 202 PRO A O 1
ATOM 1646 N N . PHE A 1 203 ? -6.803 13.326 6.188 1.00 90.19 203 PHE A N 1
ATOM 1647 C CA . PHE A 1 203 ? -6.325 12.118 5.523 1.00 90.19 203 PHE A CA 1
ATOM 1648 C C . PHE A 1 203 ? -7.134 10.885 5.934 1.00 90.19 203 PHE A C 1
ATOM 1650 O O . PHE A 1 203 ? -7.557 10.132 5.053 1.00 90.19 203 PHE A O 1
ATOM 1657 N N . CYS A 1 204 ? -7.375 10.679 7.232 1.00 88.62 204 CYS A N 1
ATOM 1658 C CA . CYS A 1 204 ? -8.140 9.538 7.738 1.00 88.62 204 CYS A CA 1
ATOM 1659 C C . CYS A 1 204 ? -9.570 9.553 7.194 1.00 88.62 204 CYS A C 1
ATOM 1661 O O . CYS A 1 204 ? -10.027 8.551 6.644 1.00 88.62 204 CYS A O 1
ATOM 1663 N N . ASN A 1 205 ? -10.237 10.708 7.258 1.00 87.19 205 ASN A N 1
ATOM 1664 C CA . ASN A 1 205 ? -11.612 10.867 6.789 1.00 87.19 205 ASN A CA 1
ATOM 1665 C C . ASN A 1 205 ? -11.736 10.588 5.283 1.00 87.19 205 ASN A C 1
ATOM 1667 O O . ASN A 1 205 ? -12.586 9.800 4.865 1.00 87.19 205 ASN A O 1
ATOM 1671 N N . ALA A 1 206 ? -10.844 11.157 4.464 1.00 89.50 206 ALA A N 1
ATOM 1672 C CA . ALA A 1 206 ? -10.812 10.879 3.028 1.00 89.50 206 ALA A CA 1
ATOM 1673 C C . ALA A 1 206 ? -10.512 9.399 2.742 1.00 89.50 206 ALA A C 1
ATOM 1675 O O . ALA A 1 206 ? -11.156 8.774 1.901 1.00 89.50 206 ALA A O 1
ATOM 1676 N N . SER A 1 207 ? -9.561 8.814 3.471 1.00 90.88 207 SER A N 1
ATOM 1677 C CA . SER A 1 207 ? -9.147 7.425 3.275 1.00 90.88 207 SER A CA 1
ATOM 1678 C C . SER A 1 207 ? -10.258 6.432 3.613 1.00 90.88 207 SER A C 1
ATOM 1680 O O . SER A 1 207 ? -10.429 5.469 2.872 1.00 90.88 207 SER A O 1
ATOM 1682 N N . ILE A 1 208 ? -11.055 6.672 4.662 1.00 89.62 208 ILE A N 1
ATOM 1683 C CA . ILE A 1 208 ? -12.226 5.838 4.990 1.00 89.62 208 ILE A CA 1
ATOM 1684 C C . ILE A 1 208 ? -13.189 5.779 3.801 1.00 89.62 208 ILE A C 1
ATOM 1686 O O . ILE A 1 208 ? -13.595 4.691 3.389 1.00 89.62 208 ILE A O 1
ATOM 1690 N N . LEU A 1 209 ? -13.526 6.936 3.227 1.00 88.19 209 LEU A N 1
ATOM 1691 C CA . LEU A 1 209 ? -14.459 7.025 2.103 1.00 88.19 209 LEU A CA 1
ATOM 1692 C C . LEU A 1 209 ? -13.901 6.336 0.854 1.00 88.19 209 LEU A C 1
ATOM 1694 O O . LEU A 1 209 ? -14.592 5.555 0.201 1.00 88.19 209 LEU A O 1
ATOM 1698 N N . GLU A 1 210 ? -12.630 6.577 0.541 1.00 89.81 210 GLU A N 1
ATOM 1699 C CA . GLU A 1 210 ? -12.013 6.047 -0.672 1.00 89.81 210 GLU A CA 1
ATOM 1700 C C . GLU A 1 210 ? -11.673 4.543 -0.578 1.00 89.81 210 GLU A C 1
ATOM 1702 O O . GLU A 1 210 ? -11.583 3.877 -1.615 1.00 89.81 210 GLU A O 1
ATOM 1707 N N . CYS A 1 211 ? -11.529 3.986 0.635 1.00 89.31 211 CYS A N 1
ATOM 1708 C CA . CYS A 1 211 ? -11.141 2.589 0.897 1.00 89.31 211 CYS A CA 1
ATOM 1709 C C . CYS A 1 211 ? -12.311 1.613 1.088 1.00 89.31 211 CYS A C 1
ATOM 1711 O O . CYS A 1 211 ? -12.112 0.488 1.543 1.00 89.31 211 CYS A O 1
ATOM 1713 N N . GLY A 1 212 ? -13.522 1.996 0.679 1.00 87.25 212 GLY A N 1
ATOM 1714 C CA . GLY A 1 212 ? -14.707 1.135 0.753 1.00 87.25 212 GLY A CA 1
ATOM 1715 C C . GLY A 1 212 ? -15.536 1.309 2.024 1.00 87.25 212 GLY A C 1
ATOM 1716 O O . GLY A 1 212 ? -16.435 0.507 2.261 1.00 87.25 212 GLY A O 1
ATOM 1717 N N . GLY A 1 213 ? -15.262 2.354 2.805 1.00 91.62 213 GLY A N 1
ATOM 1718 C CA . GLY A 1 213 ? -16.065 2.746 3.952 1.00 91.62 213 GLY A CA 1
ATOM 1719 C C . GLY A 1 213 ? -15.597 2.168 5.292 1.00 91.62 213 GLY A C 1
ATOM 1720 O O . GLY A 1 213 ? -14.698 1.321 5.355 1.00 91.62 213 GLY A O 1
ATOM 1721 N N . PRO A 1 214 ? -16.226 2.631 6.386 1.00 90.19 214 PRO A N 1
ATOM 1722 C CA . PRO A 1 214 ? -15.866 2.250 7.750 1.00 90.19 214 PRO A CA 1
ATOM 1723 C C . PRO A 1 214 ? -16.040 0.747 8.017 1.00 90.19 214 PRO A C 1
ATOM 1725 O O . PRO A 1 214 ? -15.199 0.141 8.681 1.00 90.19 214 PRO A O 1
ATOM 1728 N N . ASP A 1 215 ? -17.072 0.121 7.445 1.00 92.06 215 ASP A N 1
ATOM 1729 C CA . ASP A 1 215 ? -17.337 -1.314 7.593 1.00 92.06 215 ASP A CA 1
ATOM 1730 C C . ASP A 1 215 ? -16.234 -2.185 6.996 1.00 92.06 215 ASP A C 1
ATOM 1732 O O . ASP A 1 215 ? -15.801 -3.152 7.619 1.00 92.06 215 ASP A O 1
ATOM 1736 N N . ALA A 1 216 ? -15.734 -1.830 5.810 1.00 93.56 216 ALA A N 1
ATOM 1737 C CA . ALA A 1 216 ? -14.690 -2.600 5.142 1.00 93.56 216 ALA A CA 1
ATOM 1738 C C . ALA A 1 216 ? -13.383 -2.595 5.953 1.00 93.56 216 ALA A C 1
ATOM 1740 O O . ALA A 1 216 ? -12.734 -3.634 6.097 1.00 93.56 216 ALA A O 1
ATOM 1741 N N . LEU A 1 217 ? -13.025 -1.444 6.533 1.00 92.12 217 LEU A N 1
ATOM 1742 C CA . LEU A 1 217 ? -11.893 -1.319 7.453 1.00 92.12 217 LEU A CA 1
ATOM 1743 C C . LEU A 1 217 ? -12.106 -2.162 8.720 1.00 92.12 217 LEU A C 1
ATOM 1745 O O . LEU A 1 217 ? -11.223 -2.932 9.101 1.00 92.12 217 LEU A O 1
ATOM 1749 N N . ALA A 1 218 ? -13.283 -2.064 9.347 1.00 91.38 218 ALA A N 1
ATOM 1750 C CA . ALA A 1 218 ? -13.602 -2.793 10.575 1.00 91.38 218 ALA A CA 1
ATOM 1751 C C . ALA A 1 218 ? -13.568 -4.317 10.367 1.00 91.38 218 ALA A C 1
ATOM 1753 O O . ALA A 1 218 ? -12.914 -5.039 11.123 1.00 91.38 218 ALA A O 1
ATOM 1754 N N . GLN A 1 219 ? -14.198 -4.806 9.298 1.00 93.88 219 GLN A N 1
ATOM 1755 C CA . GLN A 1 219 ? -14.177 -6.219 8.919 1.00 93.88 219 GLN A CA 1
ATOM 1756 C C . GLN A 1 219 ? -12.763 -6.708 8.609 1.00 93.88 219 GLN A C 1
ATOM 1758 O O . GLN A 1 219 ? -12.411 -7.837 8.955 1.00 93.88 219 GLN A O 1
ATOM 1763 N N . ARG A 1 220 ? -11.923 -5.866 7.993 1.00 93.38 220 ARG A N 1
ATOM 1764 C CA . ARG A 1 220 ? -10.532 -6.234 7.735 1.00 93.38 220 ARG A CA 1
ATOM 1765 C C . ARG A 1 220 ? -9.739 -6.390 9.029 1.00 93.38 220 ARG A C 1
ATOM 1767 O O . ARG A 1 220 ? -9.044 -7.395 9.166 1.00 93.38 220 ARG A O 1
ATOM 1774 N N . CYS A 1 221 ? -9.865 -5.457 9.975 1.00 91.62 221 CYS A N 1
ATOM 1775 C CA . CYS A 1 221 ? -9.256 -5.586 11.302 1.00 91.62 221 CYS A CA 1
ATOM 1776 C C . CYS A 1 221 ? -9.722 -6.869 12.002 1.00 91.62 221 CYS A C 1
ATOM 1778 O O . CYS A 1 221 ? -8.895 -7.646 12.476 1.00 91.62 221 CYS A O 1
ATOM 1780 N N . LYS A 1 222 ? -11.035 -7.133 11.996 1.00 93.25 222 LYS A N 1
ATOM 1781 C CA . LYS A 1 222 ? -11.619 -8.356 12.561 1.00 93.25 222 LYS A CA 1
ATOM 1782 C C . LYS A 1 222 ? -10.974 -9.617 11.995 1.00 93.25 222 LYS A C 1
ATOM 1784 O O . LYS A 1 222 ? -10.483 -10.441 12.759 1.00 93.25 222 LYS A O 1
ATOM 1789 N N . ALA A 1 223 ? -10.915 -9.720 10.668 1.00 92.25 223 ALA A N 1
ATOM 1790 C CA . ALA A 1 223 ? -10.348 -10.877 9.986 1.00 92.25 223 ALA A CA 1
ATOM 1791 C C . ALA A 1 223 ? -8.873 -11.118 10.355 1.00 92.25 223 ALA A C 1
ATOM 1793 O O . ALA A 1 223 ? -8.443 -12.266 10.428 1.00 92.25 223 ALA A O 1
ATOM 1794 N N . GLN A 1 224 ? -8.095 -10.056 10.607 1.00 90.94 224 GLN A N 1
ATOM 1795 C CA . GLN A 1 224 ? -6.717 -10.195 11.088 1.00 90.94 224 GLN A CA 1
ATOM 1796 C C . GLN A 1 224 ? -6.677 -10.729 12.522 1.00 90.94 224 GLN A C 1
ATOM 1798 O O . GLN A 1 224 ? -5.953 -11.680 12.800 1.00 90.94 224 GLN A O 1
ATOM 1803 N N . PHE A 1 225 ? -7.480 -10.172 13.429 1.00 90.19 225 PHE A N 1
ATOM 1804 C CA . PHE A 1 225 ? -7.516 -10.621 14.824 1.00 90.19 225 PHE A CA 1
ATOM 1805 C C . PHE A 1 225 ? -8.010 -12.065 14.977 1.00 90.19 225 PHE A C 1
ATOM 1807 O O . PHE A 1 225 ? -7.513 -12.823 15.809 1.00 90.19 225 PHE A O 1
ATOM 1814 N N . GLU A 1 226 ? -8.951 -12.490 14.142 1.00 91.44 226 GLU A N 1
ATOM 1815 C CA . GLU A 1 226 ? -9.449 -13.867 14.133 1.00 91.44 226 GLU A CA 1
ATOM 1816 C C . GLU A 1 226 ? -8.426 -14.874 13.589 1.00 91.44 226 GLU A C 1
ATOM 1818 O O . GLU A 1 226 ? -8.595 -16.080 13.773 1.00 91.44 226 GLU A O 1
ATOM 1823 N N . HIS A 1 227 ? -7.335 -14.410 12.969 1.00 88.56 227 HIS A N 1
ATOM 1824 C CA . HIS A 1 227 ? -6.315 -15.301 12.441 1.00 88.56 227 HIS A CA 1
ATOM 1825 C C . HIS A 1 227 ? -5.654 -16.116 13.579 1.00 88.56 227 HIS A C 1
ATOM 1827 O O . HIS A 1 227 ? -5.181 -15.543 14.572 1.00 88.56 227 HIS A O 1
ATOM 1833 N N . PRO A 1 228 ? -5.579 -17.460 13.472 1.00 85.31 228 PRO A N 1
ATOM 1834 C CA . PRO A 1 228 ? -5.012 -18.303 14.529 1.00 85.31 228 PRO A CA 1
ATOM 1835 C C . PRO A 1 228 ? -3.547 -17.972 14.829 1.00 85.31 228 PRO A C 1
ATOM 1837 O O . PRO A 1 228 ? -3.158 -17.880 15.990 1.00 85.31 228 PRO A O 1
ATOM 1840 N N . ASN A 1 229 ? -2.776 -17.709 13.771 1.00 83.94 229 ASN A N 1
ATOM 1841 C CA . ASN A 1 229 ? -1.344 -17.411 13.822 1.00 83.94 229 ASN A CA 1
ATOM 1842 C C . ASN A 1 229 ? -1.075 -15.908 13.656 1.00 83.94 229 ASN A C 1
ATOM 1844 O O . ASN A 1 229 ? -0.229 -15.514 12.855 1.00 83.94 229 ASN A O 1
ATOM 1848 N N . LEU A 1 230 ? -1.867 -15.057 14.313 1.00 84.38 230 LEU A N 1
ATOM 1849 C CA . LEU A 1 230 ? -1.687 -13.609 14.246 1.00 84.38 230 LEU A CA 1
ATOM 1850 C C . LEU A 1 230 ? -0.284 -13.226 14.739 1.00 84.38 230 LEU A C 1
ATOM 1852 O O . LEU A 1 230 ? 0.063 -13.463 15.895 1.00 84.38 230 LEU A O 1
ATOM 1856 N N . SER A 1 231 ? 0.509 -12.600 13.869 1.00 83.25 231 SER A N 1
ATOM 1857 C CA . SER A 1 231 ? 1.804 -12.063 14.272 1.00 83.25 231 SER A CA 1
ATOM 1858 C C . SER A 1 231 ? 1.626 -10.784 15.090 1.00 83.25 231 SER A C 1
ATOM 1860 O O . SER A 1 231 ? 0.684 -10.007 14.905 1.00 83.25 231 SER A O 1
ATOM 1862 N N . ARG A 1 232 ? 2.579 -10.525 15.985 1.00 80.00 232 ARG A N 1
ATOM 1863 C CA . ARG A 1 232 ? 2.571 -9.332 16.835 1.00 80.00 232 ARG A CA 1
ATOM 1864 C C . ARG A 1 232 ? 2.632 -8.029 16.032 1.00 80.00 232 ARG A C 1
ATOM 1866 O O . ARG A 1 232 ? 1.982 -7.059 16.403 1.00 80.00 232 ARG A O 1
ATOM 1873 N N . GLY A 1 233 ? 3.368 -8.020 14.918 1.00 79.94 233 GLY A N 1
ATOM 1874 C CA . GLY A 1 233 ? 3.424 -6.875 14.003 1.00 79.94 233 GLY A CA 1
ATOM 1875 C C . GLY A 1 233 ? 2.050 -6.547 13.418 1.00 79.94 233 GLY A C 1
ATOM 1876 O O . GLY A 1 233 ? 1.591 -5.412 13.517 1.00 79.94 233 GLY A O 1
ATOM 1877 N N . VAL A 1 234 ? 1.329 -7.562 12.930 1.00 83.31 234 VAL A N 1
ATOM 1878 C CA . VAL A 1 234 ? -0.030 -7.380 12.395 1.00 83.31 234 VAL A CA 1
ATOM 1879 C C . VAL A 1 234 ? -0.995 -6.906 13.483 1.00 83.31 234 VAL A C 1
ATOM 1881 O O . VAL A 1 234 ? -1.791 -6.001 13.227 1.00 83.31 234 VAL A O 1
ATOM 1884 N N . LEU A 1 235 ? -0.903 -7.449 14.704 1.00 84.12 235 LEU A N 1
ATOM 1885 C CA . LEU A 1 235 ? -1.702 -6.984 15.841 1.00 84.12 235 LEU A CA 1
ATOM 1886 C C . LEU A 1 235 ? -1.459 -5.494 16.129 1.00 84.12 235 LEU A C 1
ATOM 1888 O O . LEU A 1 235 ? -2.421 -4.732 16.241 1.00 84.12 235 LEU A O 1
ATOM 1892 N N . ARG A 1 236 ? -0.192 -5.067 16.222 1.00 81.25 236 ARG A N 1
ATOM 1893 C CA . ARG A 1 236 ? 0.186 -3.664 16.467 1.00 81.25 236 ARG A CA 1
ATOM 1894 C C . ARG A 1 236 ? -0.326 -2.752 15.367 1.00 81.25 236 ARG A C 1
ATOM 1896 O O . ARG A 1 236 ? -0.971 -1.751 15.655 1.00 81.25 236 ARG A O 1
ATOM 1903 N N . ASN A 1 237 ? -0.121 -3.129 14.112 1.00 83.69 237 ASN A N 1
ATOM 1904 C CA . ASN A 1 237 ? -0.548 -2.313 12.987 1.00 83.69 237 ASN A CA 1
ATOM 1905 C C . ASN A 1 237 ? -2.073 -2.182 12.914 1.00 83.69 237 ASN A C 1
ATOM 1907 O O . ASN A 1 237 ? -2.582 -1.083 12.704 1.00 83.69 237 ASN A O 1
ATOM 1911 N N . CYS A 1 238 ? -2.821 -3.260 13.162 1.00 87.12 238 CYS A N 1
ATOM 1912 C CA . CYS A 1 238 ? -4.282 -3.183 13.240 1.00 87.12 238 CYS A CA 1
ATOM 1913 C C . CYS A 1 238 ? -4.743 -2.339 14.442 1.00 87.12 238 CYS A C 1
ATOM 1915 O O . CYS A 1 238 ? -5.691 -1.566 14.314 1.00 87.12 238 CYS A O 1
ATOM 1917 N N . SER A 1 239 ? -4.044 -2.419 15.581 1.00 83.25 239 SER A N 1
ATOM 1918 C CA . SER A 1 239 ? -4.299 -1.558 16.748 1.00 83.25 239 SER A CA 1
ATOM 1919 C C . SER A 1 239 ? -4.070 -0.084 16.412 1.00 83.25 239 SER A C 1
ATOM 1921 O O . SER A 1 239 ? -4.896 0.764 16.736 1.00 83.25 239 SER A O 1
ATOM 1923 N N . HIS A 1 240 ? -2.979 0.232 15.716 1.00 82.62 240 HIS A N 1
ATOM 1924 C CA . HIS A 1 240 ? -2.680 1.586 15.266 1.00 82.62 240 HIS A CA 1
ATOM 1925 C C . HIS A 1 240 ? -3.715 2.102 14.263 1.00 82.62 240 HIS A C 1
ATOM 1927 O O . HIS A 1 240 ? -4.102 3.261 14.369 1.00 82.62 240 HIS A O 1
ATOM 1933 N N . ILE A 1 241 ? -4.223 1.263 13.348 1.00 86.69 241 ILE A N 1
ATOM 1934 C CA . ILE A 1 241 ? -5.342 1.645 12.472 1.00 86.69 241 ILE A CA 1
ATOM 1935 C C . ILE A 1 241 ? -6.554 2.010 13.327 1.00 86.69 241 ILE A C 1
ATOM 1937 O O . ILE A 1 241 ? -7.103 3.094 13.156 1.00 86.69 241 ILE A O 1
ATOM 1941 N N . MET A 1 242 ? -6.934 1.159 14.285 1.00 85.00 242 MET A N 1
ATOM 1942 C CA . MET A 1 242 ? -8.060 1.438 15.182 1.00 85.00 242 MET A CA 1
ATOM 1943 C C . MET A 1 242 ? -7.895 2.776 15.914 1.00 85.00 242 MET A C 1
ATOM 1945 O O . MET A 1 242 ? -8.837 3.558 15.975 1.00 85.00 242 MET A O 1
ATOM 1949 N N . ILE A 1 243 ? -6.697 3.058 16.427 1.00 80.00 243 ILE A N 1
ATOM 1950 C CA . ILE A 1 243 ? -6.367 4.290 17.153 1.00 80.00 243 ILE A CA 1
ATOM 1951 C C . ILE A 1 243 ? -6.409 5.512 16.238 1.00 80.00 243 ILE A C 1
ATOM 1953 O O . ILE A 1 243 ? -7.142 6.459 16.512 1.00 80.00 243 ILE A O 1
ATOM 1957 N N . VAL A 1 244 ? -5.627 5.504 15.160 1.00 81.25 244 VAL A N 1
ATOM 1958 C CA . VAL A 1 244 ? -5.468 6.661 14.272 1.00 81.25 244 VAL A CA 1
ATOM 1959 C C . VAL A 1 244 ? -6.796 7.012 13.611 1.00 81.25 244 VAL A C 1
ATOM 1961 O O . VAL A 1 244 ? -7.212 8.167 13.638 1.00 81.25 244 VAL A O 1
ATOM 1964 N N . PHE A 1 245 ? -7.494 6.007 13.085 1.00 83.69 245 PHE A N 1
ATOM 1965 C CA . PHE A 1 245 ? -8.770 6.215 12.416 1.00 83.69 245 PHE A CA 1
ATOM 1966 C C . PHE A 1 245 ? -9.930 6.356 13.389 1.00 83.69 245 PHE A C 1
ATOM 1968 O O . PHE A 1 245 ? -10.972 6.813 12.956 1.00 83.69 245 PHE A O 1
ATOM 1975 N N . GLY A 1 246 ? -9.795 5.956 14.659 1.00 76.25 246 GLY A N 1
ATOM 1976 C CA . GLY A 1 246 ? -10.849 6.045 15.675 1.00 76.25 246 GLY A CA 1
ATOM 1977 C C . GLY A 1 246 ? -10.906 7.393 16.397 1.00 76.25 246 GLY A C 1
ATOM 1978 O O . GLY A 1 246 ? -11.975 7.807 16.836 1.00 76.25 246 GLY A O 1
ATOM 1979 N N . ILE A 1 247 ? -9.779 8.103 16.480 1.00 70.31 247 ILE A N 1
ATOM 1980 C CA . ILE A 1 247 ? -9.665 9.397 17.176 1.00 70.31 247 ILE A CA 1
ATOM 1981 C C . ILE A 1 247 ? -10.046 10.583 16.262 1.00 70.31 247 ILE A C 1
ATOM 1983 O O . ILE A 1 247 ? -10.199 11.701 16.743 1.00 70.31 247 ILE A O 1
ATOM 1987 N N . SER A 1 248 ? -10.228 10.364 14.954 1.00 61.81 248 SER A N 1
ATOM 1988 C CA . SER A 1 248 ? -10.257 11.451 13.966 1.00 61.81 248 SER A CA 1
ATOM 1989 C C . SER A 1 248 ? -11.496 12.363 13.973 1.00 61.81 248 SER A C 1
ATOM 1991 O O . SER A 1 248 ? -11.421 13.410 13.336 1.00 61.81 248 SER A O 1
ATOM 1993 N N . ASP A 1 249 ? -12.602 12.035 14.664 1.00 57.81 249 ASP A N 1
ATOM 1994 C CA . ASP A 1 249 ? -13.766 12.938 14.796 1.00 57.81 249 ASP A CA 1
ATOM 1995 C C . ASP A 1 249 ? -14.777 12.505 15.889 1.00 57.81 249 ASP A C 1
ATOM 1997 O O . ASP A 1 249 ? -14.828 11.336 16.277 1.00 57.81 249 ASP A O 1
ATOM 2001 N N . GLN A 1 250 ? -15.638 13.425 16.348 1.00 51.28 250 GLN A N 1
ATOM 2002 C CA . GLN A 1 250 ? -16.690 13.198 17.357 1.00 51.28 250 GLN A CA 1
ATOM 2003 C C . GLN A 1 250 ? -17.874 12.347 16.844 1.00 51.28 250 GLN A C 1
ATOM 2005 O O . GLN A 1 250 ? -18.608 11.780 17.649 1.00 51.28 250 GLN A O 1
ATOM 2010 N N . ASN A 1 251 ? -18.025 12.183 15.522 1.00 56.97 251 ASN A N 1
ATOM 2011 C CA . ASN A 1 251 ? -19.036 11.328 14.874 1.00 56.97 251 ASN A CA 1
ATOM 2012 C C . ASN A 1 251 ? -18.387 10.272 13.974 1.00 56.97 251 ASN A C 1
ATOM 2014 O O . ASN A 1 251 ? -18.703 10.122 12.792 1.00 56.97 251 ASN A O 1
ATOM 2018 N N . ASN A 1 252 ? -17.425 9.550 14.534 1.00 68.56 252 ASN A N 1
ATOM 2019 C CA . ASN A 1 252 ? -16.612 8.643 13.755 1.00 68.56 252 ASN A CA 1
ATOM 2020 C C . ASN A 1 252 ? -17.375 7.378 13.324 1.00 68.56 252 ASN A C 1
ATOM 2022 O O . ASN A 1 252 ? -17.547 6.426 14.094 1.00 68.56 252 ASN A O 1
ATOM 2026 N N . ALA A 1 253 ? -17.792 7.343 12.056 1.00 78.69 253 ALA A N 1
ATOM 2027 C CA . ALA A 1 253 ? -18.462 6.192 11.455 1.00 78.69 253 ALA A CA 1
ATOM 2028 C C . ALA A 1 253 ? -17.611 4.909 11.525 1.00 78.69 253 ALA A C 1
ATOM 2030 O O . ALA A 1 253 ? -18.161 3.813 11.619 1.00 78.69 253 ALA A O 1
ATOM 2031 N N . PHE A 1 254 ? -16.277 5.025 11.545 1.00 84.38 254 PHE A N 1
ATOM 2032 C CA . PHE A 1 254 ? -15.392 3.873 11.715 1.00 84.38 254 PHE A CA 1
ATOM 2033 C C . PHE A 1 254 ? -15.519 3.246 13.100 1.00 84.38 254 PHE A C 1
ATOM 2035 O O . PHE A 1 254 ? -15.584 2.024 13.210 1.00 84.38 254 PHE A O 1
ATOM 2042 N N . VAL A 1 255 ? -15.656 4.050 14.154 1.00 78.69 255 VAL A N 1
ATOM 2043 C CA . VAL A 1 255 ? -15.852 3.504 15.501 1.00 78.69 255 VAL A CA 1
ATOM 2044 C C . VAL A 1 255 ? -17.208 2.808 15.631 1.00 78.69 255 VAL A C 1
ATOM 2046 O O . VAL A 1 255 ? -17.290 1.720 16.202 1.00 78.69 255 VAL A O 1
ATOM 2049 N N . SER A 1 256 ? -18.249 3.370 15.009 1.00 78.06 256 SER A N 1
ATOM 2050 C CA . SER A 1 256 ? -19.561 2.713 14.917 1.00 78.06 256 SER A CA 1
ATOM 2051 C C . SER A 1 256 ? -19.487 1.373 14.170 1.00 78.06 256 SER A C 1
ATOM 2053 O O . SER A 1 256 ? -20.140 0.410 14.565 1.00 78.06 256 SER A O 1
ATOM 2055 N N . ALA A 1 257 ? -18.646 1.264 13.139 1.00 84.88 257 ALA A N 1
ATOM 2056 C CA . ALA A 1 257 ? -18.422 0.005 12.434 1.00 84.88 257 ALA A CA 1
ATOM 2057 C C . ALA A 1 257 ? -17.628 -1.019 13.268 1.00 84.88 257 ALA A C 1
ATOM 2059 O O . ALA A 1 257 ? -17.971 -2.201 13.271 1.00 84.88 257 ALA A O 1
ATOM 2060 N N . LEU A 1 258 ? -16.599 -0.601 14.019 1.00 84.50 258 LEU A N 1
ATOM 2061 C CA . LEU A 1 258 ? -15.867 -1.497 14.935 1.00 84.50 258 LEU A CA 1
ATOM 2062 C C . LEU A 1 258 ? -16.810 -2.163 15.949 1.00 84.50 258 LEU A C 1
ATOM 2064 O O . LEU A 1 258 ? -16.678 -3.351 16.250 1.00 84.50 258 LEU A O 1
ATOM 2068 N N . ALA A 1 259 ? -17.762 -1.378 16.440 1.00 77.06 259 ALA A N 1
ATOM 2069 C CA . ALA A 1 259 ? -18.868 -1.803 17.278 1.00 77.06 259 ALA A CA 1
ATOM 2070 C C . ALA A 1 259 ? -19.796 -2.800 16.560 1.00 77.06 259 ALA A C 1
ATOM 2072 O O . ALA A 1 259 ? -19.946 -3.935 17.010 1.00 77.06 259 ALA A O 1
ATOM 2073 N N . ALA A 1 260 ? -20.367 -2.401 15.419 1.00 80.81 260 ALA A N 1
ATOM 2074 C CA . ALA A 1 260 ? -21.342 -3.197 14.673 1.00 80.81 260 ALA A CA 1
ATOM 2075 C C . ALA A 1 260 ? -20.803 -4.568 14.225 1.00 80.81 260 ALA A C 1
ATOM 2077 O O . ALA A 1 260 ? -21.551 -5.543 14.177 1.00 80.81 260 ALA A O 1
ATOM 2078 N N . HIS A 1 261 ? -19.502 -4.662 13.927 1.00 84.44 261 HIS A N 1
ATOM 2079 C CA . HIS A 1 261 ? -18.856 -5.918 13.523 1.00 84.44 261 HIS A CA 1
ATOM 2080 C C . HIS A 1 261 ? -18.264 -6.719 14.692 1.00 84.44 261 HIS A C 1
ATOM 2082 O O . HIS A 1 261 ? -17.660 -7.765 14.446 1.00 84.44 261 HIS A O 1
ATOM 2088 N N . ASP A 1 262 ? -18.433 -6.278 15.943 1.00 81.56 262 ASP A N 1
ATOM 2089 C CA . ASP A 1 262 ? -17.861 -6.901 17.149 1.00 81.56 262 ASP A CA 1
ATOM 2090 C C . ASP A 1 262 ? -16.342 -7.137 17.025 1.00 81.56 262 ASP A C 1
ATOM 2092 O O . ASP A 1 262 ? -15.830 -8.230 17.261 1.00 81.56 262 ASP A O 1
ATOM 2096 N N . VAL A 1 263 ? -15.595 -6.115 16.585 1.00 85.25 263 VAL A N 1
ATOM 2097 C CA . VAL A 1 263 ? -14.140 -6.221 16.342 1.00 85.25 263 VAL A CA 1
ATOM 2098 C C . VAL A 1 263 ? -13.350 -6.332 17.651 1.00 85.25 263 VAL A C 1
ATOM 2100 O O . VAL A 1 263 ? -12.289 -6.956 17.694 1.00 85.25 263 VAL A O 1
ATOM 2103 N N . LEU A 1 264 ? -13.876 -5.765 18.739 1.00 80.12 264 LEU A N 1
ATOM 2104 C CA . LEU A 1 264 ? -13.215 -5.750 20.046 1.00 80.12 264 LEU A CA 1
ATOM 2105 C C . LEU A 1 264 ? -13.077 -7.139 20.671 1.00 80.12 264 LEU A C 1
ATOM 2107 O O . LEU A 1 264 ? -12.100 -7.393 21.371 1.00 80.12 264 LEU A O 1
ATOM 2111 N N . ARG A 1 265 ? -14.013 -8.050 20.403 1.00 83.06 265 ARG A N 1
ATOM 2112 C CA . ARG A 1 265 ? -13.961 -9.417 20.922 1.00 83.06 265 ARG A CA 1
ATOM 2113 C C . ARG A 1 265 ? -12.757 -10.213 20.395 1.00 83.06 265 ARG A C 1
ATOM 2115 O O . ARG A 1 265 ? -11.970 -10.688 21.218 1.00 83.06 265 ARG A O 1
ATOM 2122 N N . PRO A 1 266 ? -12.558 -10.389 19.074 1.00 87.50 266 PRO A N 1
ATOM 2123 C CA . PRO A 1 266 ? -11.383 -11.087 18.563 1.00 87.50 266 PRO A CA 1
ATOM 2124 C C . PRO A 1 266 ? -10.095 -10.313 18.838 1.00 87.50 266 PRO A C 1
ATOM 2126 O O . PRO A 1 266 ? -9.047 -10.926 19.030 1.00 87.50 266 PRO A O 1
ATOM 2129 N N . PHE A 1 267 ? -10.159 -8.986 18.936 1.00 85.12 267 PHE A N 1
ATOM 2130 C CA . PHE A 1 267 ? -9.037 -8.171 19.380 1.00 85.12 267 PHE A CA 1
ATOM 2131 C C . PHE A 1 267 ? -8.588 -8.516 20.808 1.00 85.12 267 PHE A C 1
ATOM 2133 O O . PHE A 1 267 ? -7.426 -8.855 21.032 1.00 85.12 267 PHE A O 1
ATOM 2140 N N . TYR A 1 268 ? -9.522 -8.527 21.762 1.00 79.75 268 TYR A N 1
ATOM 2141 C CA . TYR A 1 268 ? -9.287 -8.956 23.139 1.00 79.75 268 TYR A CA 1
ATOM 2142 C C . TYR A 1 268 ? -8.742 -10.390 23.195 1.00 79.75 268 TYR A C 1
ATOM 2144 O O . TYR A 1 268 ? -7.696 -10.638 23.794 1.00 79.75 268 TYR A O 1
ATOM 2152 N N . ALA A 1 269 ? -9.383 -11.328 22.489 1.00 83.69 269 ALA A N 1
ATOM 2153 C CA . ALA A 1 269 ? -8.938 -12.720 22.432 1.00 83.69 269 ALA A CA 1
ATOM 2154 C C . ALA A 1 269 ? -7.524 -12.868 21.839 1.00 83.69 269 ALA A C 1
ATOM 2156 O O . ALA A 1 269 ? -6.763 -13.747 22.240 1.00 83.69 269 ALA A O 1
ATOM 2157 N N . SER A 1 270 ? -7.143 -12.007 20.893 1.00 83.50 270 SER A N 1
ATOM 2158 C CA . SER A 1 270 ? -5.784 -11.956 20.344 1.00 83.50 270 SER A CA 1
ATOM 2159 C C . SER A 1 270 ? -4.757 -11.533 21.379 1.00 83.50 270 SER A C 1
ATOM 2161 O O . SER A 1 270 ? -3.691 -12.135 21.453 1.00 83.50 270 SER A O 1
ATOM 2163 N N . PHE A 1 271 ? -5.094 -10.566 22.229 1.00 76.25 271 PHE A N 1
ATOM 2164 C CA . PHE A 1 271 ? -4.220 -10.157 23.322 1.00 76.25 271 PHE A CA 1
ATOM 2165 C C . PHE A 1 271 ? -4.100 -11.192 24.428 1.00 76.25 271 PHE A C 1
ATOM 2167 O O . PHE A 1 271 ? -3.002 -11.395 24.933 1.00 76.25 271 PHE A O 1
ATOM 2174 N N . CYS A 1 272 ? -5.182 -11.884 24.784 1.00 77.25 272 CYS A N 1
ATOM 2175 C CA . CYS A 1 272 ? -5.123 -12.964 25.772 1.00 77.25 272 CYS A CA 1
ATOM 2176 C C . CYS A 1 272 ? -4.203 -14.118 25.342 1.00 77.25 272 CYS A C 1
ATOM 2178 O O . CYS A 1 272 ? -3.717 -14.857 26.193 1.00 77.25 272 CYS A O 1
ATOM 2180 N N . ARG A 1 273 ? -3.955 -14.269 24.034 1.00 76.25 273 ARG A N 1
ATOM 2181 C CA . ARG A 1 273 ? -3.001 -15.243 23.484 1.00 76.25 273 ARG A CA 1
ATOM 2182 C C . ARG A 1 273 ? -1.539 -14.788 23.586 1.00 76.25 273 ARG A C 1
ATOM 2184 O O . ARG A 1 273 ? -0.650 -15.620 23.432 1.00 76.25 273 ARG A O 1
ATOM 2191 N N . LEU A 1 274 ? -1.267 -13.504 23.836 1.00 69.50 274 LEU A N 1
ATOM 2192 C CA . LEU A 1 274 ? 0.094 -12.986 23.978 1.00 69.50 274 LEU A CA 1
ATOM 2193 C C . LEU A 1 274 ? 0.628 -13.235 25.393 1.00 69.50 274 LEU A C 1
ATOM 2195 O O . LEU A 1 274 ? -0.062 -12.998 26.382 1.00 69.50 274 LEU A O 1
ATOM 2199 N N . THR A 1 275 ? 1.880 -13.684 25.500 1.00 63.56 275 THR A N 1
ATOM 2200 C CA . THR A 1 275 ? 2.522 -13.922 26.800 1.00 63.56 275 THR A CA 1
ATOM 2201 C C . THR A 1 275 ? 3.200 -12.656 27.344 1.00 63.56 275 THR A C 1
ATOM 2203 O O . THR A 1 275 ? 3.807 -11.879 26.606 1.00 63.56 275 THR A O 1
ATOM 2206 N N . ASP A 1 276 ? 3.139 -12.452 28.665 1.00 60.34 276 ASP A N 1
ATOM 2207 C CA . ASP A 1 276 ? 3.606 -11.228 29.344 1.00 60.34 276 ASP A CA 1
ATOM 2208 C C . ASP A 1 276 ? 5.121 -10.966 29.251 1.00 60.34 276 ASP A C 1
ATOM 2210 O O . ASP A 1 276 ? 5.574 -9.847 29.509 1.00 60.34 276 ASP A O 1
ATOM 2214 N N . ARG A 1 277 ? 5.919 -11.989 28.916 1.00 57.22 277 ARG A N 1
ATOM 2215 C CA . ARG A 1 277 ? 7.390 -11.908 28.859 1.00 57.22 277 ARG A CA 1
ATOM 2216 C C . ARG A 1 277 ? 7.918 -11.147 27.643 1.00 57.22 277 ARG A C 1
ATOM 2218 O O . ARG A 1 277 ? 9.097 -10.817 27.616 1.00 57.22 277 ARG A O 1
ATOM 2225 N N . GLU A 1 278 ? 7.057 -10.835 26.681 1.00 57.22 278 GLU A N 1
ATOM 2226 C CA . GLU A 1 278 ? 7.454 -10.290 25.379 1.00 57.22 278 GLU A CA 1
ATOM 2227 C C . GLU A 1 278 ? 6.850 -8.904 25.092 1.00 57.22 278 GLU A C 1
ATOM 2229 O O . GLU A 1 278 ? 6.973 -8.388 23.983 1.00 57.22 278 GLU A O 1
ATOM 2234 N N . ASN A 1 279 ? 6.176 -8.291 26.071 1.00 64.88 279 ASN A N 1
ATOM 2235 C CA . ASN A 1 279 ? 5.527 -6.989 25.897 1.00 64.88 279 ASN A CA 1
ATOM 2236 C C . ASN A 1 279 ? 6.549 -5.865 25.704 1.00 64.88 279 ASN A C 1
ATOM 2238 O O . ASN A 1 279 ? 7.418 -5.663 26.551 1.00 64.88 279 ASN A O 1
ATOM 2242 N N . SER A 1 280 ? 6.439 -5.153 24.576 1.00 71.06 280 SER A N 1
ATOM 2243 C CA . SER A 1 280 ? 7.288 -4.014 24.226 1.00 71.06 280 SER A CA 1
ATOM 2244 C C . SER A 1 280 ? 6.585 -2.680 24.494 1.00 71.06 280 SER A C 1
ATOM 2246 O O . SER A 1 280 ? 5.393 -2.628 24.816 1.00 71.06 280 SER A O 1
ATOM 2248 N N . ARG A 1 281 ? 7.322 -1.576 24.325 1.00 70.25 281 ARG A N 1
ATOM 2249 C CA . ARG A 1 281 ? 6.780 -0.217 24.465 1.00 70.25 281 ARG A CA 1
ATOM 2250 C C . ARG A 1 281 ? 5.648 0.058 23.469 1.00 70.25 281 ARG A C 1
ATOM 2252 O O . ARG A 1 281 ? 4.680 0.728 23.807 1.00 70.25 281 ARG A O 1
ATOM 2259 N N . GLU A 1 282 ? 5.736 -0.492 22.263 1.00 68.06 282 GLU A N 1
ATOM 2260 C CA . GLU A 1 282 ? 4.716 -0.351 21.217 1.00 68.06 282 GLU A CA 1
ATOM 2261 C C . GLU A 1 282 ? 3.383 -0.998 21.605 1.00 68.06 282 GLU A C 1
ATOM 2263 O O . GLU A 1 282 ? 2.310 -0.447 21.343 1.00 68.06 282 GLU A O 1
ATOM 2268 N N . ASP A 1 283 ? 3.444 -2.150 22.277 1.00 68.75 283 ASP A N 1
ATOM 2269 C CA . ASP A 1 283 ? 2.245 -2.814 22.790 1.00 68.75 283 ASP A CA 1
ATOM 2270 C C . ASP A 1 283 ? 1.627 -2.000 23.930 1.00 68.75 283 ASP A C 1
ATOM 2272 O O . ASP A 1 283 ? 0.411 -1.824 23.981 1.00 68.75 283 ASP A O 1
ATOM 2276 N N . TRP A 1 284 ? 2.465 -1.434 24.806 1.00 69.75 284 TRP A N 1
ATOM 2277 C CA . TRP A 1 284 ? 2.013 -0.542 25.871 1.00 69.75 284 TRP A CA 1
ATOM 2278 C C . TRP A 1 284 ? 1.332 0.724 25.343 1.00 69.75 284 TRP A C 1
ATOM 2280 O O . TRP A 1 284 ? 0.239 1.052 25.801 1.00 69.75 284 TRP A O 1
ATOM 2290 N N . ASN A 1 285 ? 1.901 1.381 24.329 1.00 67.88 285 ASN A N 1
ATOM 2291 C CA . ASN A 1 285 ? 1.285 2.546 23.685 1.00 67.88 285 ASN A CA 1
ATOM 2292 C C . ASN A 1 285 ? -0.097 2.214 23.102 1.00 67.88 285 ASN A C 1
ATOM 2294 O O . ASN A 1 285 ? -1.034 3.011 23.204 1.00 67.88 285 ASN A O 1
ATOM 2298 N N . SER A 1 286 ? -0.240 1.017 22.525 1.00 67.12 286 SER A N 1
ATOM 2299 C CA . SER A 1 286 ? -1.532 0.528 22.040 1.00 67.12 286 SER A CA 1
ATOM 2300 C C . SER A 1 286 ? -2.526 0.347 23.193 1.00 67.12 286 SER A C 1
ATOM 2302 O O . SER A 1 286 ? -3.668 0.795 23.086 1.00 67.12 286 SER A O 1
ATOM 2304 N N . PHE A 1 287 ? -2.096 -0.227 24.325 1.00 67.75 287 PHE A N 1
ATOM 2305 C CA . PHE A 1 287 ? -2.930 -0.383 25.524 1.00 67.75 287 PHE A CA 1
ATOM 2306 C C . PHE A 1 287 ? -3.338 0.942 26.163 1.00 67.75 287 PHE A C 1
ATOM 2308 O O . PHE A 1 287 ? -4.483 1.077 26.577 1.00 67.75 287 PHE A O 1
ATOM 2315 N N . GLN A 1 288 ? -2.437 1.921 26.238 1.00 70.12 288 GLN A N 1
ATOM 2316 C CA . GLN A 1 288 ? -2.724 3.228 26.828 1.00 70.12 288 GLN A CA 1
ATOM 2317 C C . GLN A 1 288 ? -3.772 4.002 26.015 1.00 70.12 288 GLN A C 1
ATOM 2319 O O . GLN A 1 288 ? -4.608 4.705 26.583 1.00 70.12 288 GLN A O 1
ATOM 2324 N N . LYS A 1 289 ? -3.749 3.865 24.684 1.00 69.88 289 LYS A N 1
ATOM 2325 C CA . LYS A 1 289 ? -4.666 4.571 23.780 1.00 69.88 289 LYS A CA 1
ATOM 2326 C C . LYS A 1 289 ? -5.966 3.835 23.505 1.00 69.88 289 LYS A C 1
ATOM 2328 O O . LYS A 1 289 ? -6.956 4.475 23.188 1.00 69.88 289 LYS A O 1
ATOM 2333 N N . MET A 1 290 ? -6.016 2.514 23.635 1.00 72.31 290 MET A N 1
ATOM 2334 C CA . MET A 1 290 ? -7.256 1.773 23.387 1.00 72.31 290 MET A CA 1
ATOM 2335 C C . MET A 1 290 ? -8.452 2.276 24.227 1.00 72.31 290 MET A C 1
ATOM 2337 O O . MET A 1 290 ? -9.543 2.426 23.672 1.00 72.31 290 MET A O 1
ATOM 2341 N N . PRO A 1 291 ? -8.280 2.648 25.514 1.00 66.31 291 PRO A N 1
ATOM 2342 C CA . PRO A 1 291 ? -9.323 3.290 26.302 1.00 66.31 291 PRO A CA 1
ATOM 2343 C C . PRO A 1 291 ? -9.874 4.578 25.689 1.00 66.31 291 PRO A C 1
ATOM 2345 O O . PRO A 1 291 ? -11.043 4.866 25.905 1.00 66.31 291 PRO A O 1
ATOM 2348 N N . THR A 1 292 ? -9.105 5.351 24.913 1.00 65.00 292 THR A N 1
ATOM 2349 C CA . THR A 1 292 ? -9.632 6.582 24.300 1.00 65.00 292 THR A CA 1
ATOM 2350 C C . THR A 1 292 ? -10.596 6.285 23.156 1.00 65.00 292 THR A C 1
ATOM 2352 O O . THR A 1 292 ? -11.549 7.031 22.982 1.00 65.00 292 THR A O 1
ATOM 2355 N N . ILE A 1 293 ? -10.431 5.172 22.438 1.00 66.06 293 ILE A N 1
ATOM 2356 C CA . ILE A 1 293 ? -11.406 4.705 21.434 1.00 66.06 293 ILE A CA 1
ATOM 2357 C C . ILE A 1 293 ? -12.646 4.126 22.123 1.00 66.06 293 ILE A C 1
ATOM 2359 O O . ILE A 1 293 ? -13.775 4.317 21.676 1.00 66.06 293 ILE A O 1
ATOM 2363 N N . LEU A 1 294 ? -12.437 3.416 23.234 1.00 63.06 294 LEU A N 1
ATOM 2364 C CA . LEU A 1 294 ? -13.508 2.769 23.986 1.00 63.06 294 LEU A CA 1
ATOM 2365 C C . LEU A 1 294 ? -14.360 3.787 24.763 1.00 63.06 294 LEU A C 1
ATOM 2367 O O . LEU A 1 294 ? -15.579 3.648 24.826 1.00 63.06 294 LEU A O 1
ATOM 2371 N N . TRP A 1 295 ? -13.742 4.822 25.334 1.00 58.47 295 TRP A N 1
ATOM 2372 C CA . TRP A 1 295 ? -14.327 5.632 26.407 1.00 58.47 295 TRP A CA 1
ATOM 2373 C C . TRP A 1 295 ? -14.256 7.157 26.193 1.00 58.47 295 TRP A C 1
ATOM 2375 O O . TRP A 1 295 ? -14.598 7.892 27.113 1.00 58.47 295 TRP A O 1
ATOM 2385 N N . CYS A 1 296 ? -13.817 7.675 25.038 1.00 48.72 296 CYS A N 1
ATOM 2386 C CA . CYS A 1 296 ? -13.456 9.099 24.914 1.00 48.72 296 CYS A CA 1
ATOM 2387 C C . CYS A 1 296 ? -14.440 10.103 25.556 1.00 48.72 296 CYS A C 1
ATOM 2389 O O . CYS A 1 296 ? -15.646 10.075 25.347 1.00 48.72 296 CYS A O 1
ATOM 2391 N N . VAL A 1 297 ? -13.910 11.068 26.306 1.00 40.62 297 VAL A N 1
ATOM 2392 C CA . VAL A 1 297 ? -14.665 12.231 26.790 1.00 40.62 297 VAL A CA 1
ATOM 2393 C C . VAL A 1 297 ? -14.047 13.450 26.125 1.00 40.62 297 VAL A C 1
ATOM 2395 O O . VAL A 1 297 ? -12.952 13.857 26.500 1.00 40.62 297 VAL A O 1
ATOM 2398 N N . HIS A 1 298 ? -14.705 14.012 25.112 1.00 39.81 298 HIS A N 1
ATOM 2399 C CA . HIS A 1 298 ? -14.312 15.311 24.569 1.00 39.81 298 HIS A CA 1
ATOM 2400 C C . HIS A 1 298 ? -15.125 16.391 25.280 1.00 39.81 298 HIS A C 1
ATOM 2402 O O . HIS A 1 298 ? -16.329 16.517 25.088 1.00 39.81 298 HIS A O 1
ATOM 2408 N N . GLY A 1 299 ? -14.464 17.137 26.165 1.00 37.16 299 GLY A N 1
ATOM 2409 C CA . GLY A 1 299 ? -15.040 18.337 26.758 1.00 37.16 299 GLY A CA 1
ATOM 2410 C C . GLY A 1 299 ? -15.076 19.446 25.714 1.00 37.16 299 GLY A C 1
ATOM 2411 O O . GLY A 1 299 ? -14.029 19.854 25.213 1.00 37.16 299 GLY A O 1
ATOM 2412 N N . ASP A 1 300 ? -16.271 19.929 25.399 1.00 36.38 300 ASP A N 1
ATOM 2413 C CA . ASP A 1 300 ? -16.469 21.023 24.459 1.00 36.38 300 ASP A CA 1
ATOM 2414 C C . ASP A 1 300 ? -15.890 22.318 25.056 1.00 36.38 300 ASP A C 1
ATOM 2416 O O . ASP A 1 300 ? -16.426 22.881 26.016 1.00 36.38 300 ASP A O 1
ATOM 2420 N N . ARG A 1 301 ? -14.770 22.816 24.517 1.00 38.75 301 ARG A N 1
ATOM 2421 C CA . ARG A 1 301 ? -14.282 24.178 24.809 1.00 38.75 301 ARG A CA 1
ATOM 2422 C C . ARG A 1 301 ? -15.018 25.184 23.920 1.00 38.75 301 ARG A C 1
ATOM 2424 O O . ARG A 1 301 ? -14.395 25.940 23.187 1.00 38.75 301 ARG A O 1
ATOM 2431 N N . ALA A 1 302 ? -16.345 25.188 23.975 1.00 37.00 302 ALA A N 1
ATOM 2432 C CA . ALA A 1 302 ? -17.166 26.164 23.263 1.00 37.00 302 ALA A CA 1
ATOM 2433 C C . ALA A 1 302 ? -18.508 26.400 23.974 1.00 37.00 302 ALA A C 1
ATOM 2435 O O . ALA A 1 302 ? -19.575 26.357 23.377 1.00 37.00 302 ALA A O 1
ATOM 2436 N N . SER A 1 303 ? -18.465 26.673 25.277 1.00 35.59 303 SER A N 1
ATOM 2437 C CA . SER A 1 303 ? -19.596 27.271 25.989 1.00 35.59 303 SER A CA 1
ATOM 2438 C C . SER A 1 303 ? -19.128 28.581 26.605 1.00 35.59 303 SER A C 1
ATOM 2440 O O . SER A 1 303 ? -18.568 28.622 27.698 1.00 35.59 303 SER A O 1
ATOM 2442 N N . THR A 1 304 ? -19.366 29.683 25.894 1.00 41.56 304 THR A N 1
ATOM 2443 C CA . THR A 1 304 ? -19.216 31.061 26.393 1.00 41.56 304 THR A CA 1
ATOM 2444 C C . THR A 1 304 ? -20.188 31.380 27.533 1.00 41.56 304 THR A C 1
ATOM 2446 O O . THR A 1 304 ? -20.207 32.506 28.021 1.00 41.56 304 THR A O 1
ATOM 2449 N N . HIS A 1 305 ? -21.010 30.424 27.973 1.00 41.09 305 HIS A N 1
ATOM 2450 C CA . HIS A 1 305 ? -21.980 30.572 29.053 1.00 41.09 305 HIS A CA 1
ATOM 2451 C C . HIS A 1 305 ? -21.864 29.417 30.048 1.00 41.09 305 HIS A C 1
ATOM 2453 O O . HIS A 1 305 ? -22.777 28.607 30.149 1.00 41.09 305 HIS A O 1
ATOM 2459 N N . GLY A 1 306 ? -20.750 29.349 30.789 1.00 34.44 306 GLY A N 1
ATOM 2460 C CA . GLY A 1 306 ? -20.692 28.907 32.198 1.00 34.44 306 GLY A CA 1
ATOM 2461 C C . GLY A 1 306 ? -21.371 27.590 32.609 1.00 34.44 306 GLY A C 1
ATOM 2462 O O . GLY A 1 306 ? -21.560 27.346 33.797 1.00 34.44 306 GLY A O 1
ATOM 2463 N N . ARG A 1 307 ? -21.748 26.735 31.664 1.00 33.16 307 ARG A N 1
ATOM 2464 C CA . ARG A 1 307 ? -22.249 25.385 31.870 1.00 33.16 307 ARG A CA 1
ATOM 2465 C C . ARG A 1 307 ? -21.351 24.489 31.051 1.00 33.16 307 ARG A C 1
ATOM 2467 O O . ARG A 1 307 ? -21.378 24.517 29.821 1.00 33.16 307 ARG A O 1
ATOM 2474 N N . LEU A 1 308 ? -20.525 23.741 31.775 1.00 33.19 308 LEU A N 1
ATOM 2475 C CA . LEU A 1 308 ? -19.820 22.578 31.271 1.00 33.19 308 LEU A CA 1
ATOM 2476 C C . LEU A 1 308 ? -20.894 21.575 30.821 1.00 33.19 308 LEU A C 1
ATOM 2478 O O . LEU A 1 308 ? -21.363 20.750 31.603 1.00 33.19 308 LEU A O 1
ATOM 2482 N N . THR A 1 309 ? -21.350 21.675 29.577 1.00 33.75 309 THR A N 1
ATOM 2483 C CA . THR A 1 309 ? -22.080 20.574 28.955 1.00 33.75 309 THR A CA 1
ATOM 2484 C C . THR A 1 309 ? -21.025 19.529 28.632 1.00 33.75 309 THR A C 1
ATOM 2486 O O . THR A 1 309 ? -20.333 19.612 27.623 1.00 33.75 309 THR A O 1
ATOM 2489 N N . VAL A 1 310 ? -20.818 18.585 29.550 1.00 34.00 310 VAL A N 1
ATOM 2490 C CA . VAL A 1 310 ? -19.952 17.431 29.306 1.00 34.00 310 VAL A CA 1
ATOM 2491 C C . VAL A 1 310 ? -20.656 16.561 28.267 1.00 34.00 310 VAL A C 1
ATOM 2493 O O . VAL A 1 310 ? -21.507 15.742 28.609 1.00 34.00 310 VAL A O 1
ATOM 2496 N N . ILE A 1 311 ? -20.335 16.753 26.990 1.00 38.44 311 ILE A N 1
ATOM 2497 C CA . ILE A 1 311 ? -20.739 15.826 25.933 1.00 38.44 311 ILE A CA 1
ATOM 2498 C C . ILE A 1 311 ? -19.814 14.610 26.047 1.00 38.44 311 ILE A C 1
ATOM 2500 O O . ILE A 1 311 ? -18.678 14.594 25.581 1.00 38.44 311 ILE A O 1
ATOM 2504 N N . ILE A 1 312 ? -20.280 13.583 26.758 1.00 38.34 312 ILE A N 1
ATOM 2505 C CA . ILE A 1 312 ? -19.554 12.320 26.904 1.00 38.34 312 ILE A CA 1
ATOM 2506 C C . ILE A 1 312 ? -19.614 11.586 25.554 1.00 38.34 312 ILE A C 1
ATOM 2508 O O . ILE A 1 312 ? -20.597 10.907 25.262 1.00 38.34 312 ILE A O 1
ATOM 2512 N N . CYS A 1 313 ? -18.574 11.703 24.729 1.00 37.66 313 CYS A N 1
ATOM 2513 C CA . CYS A 1 313 ? -18.447 10.972 23.461 1.00 37.66 313 CYS A CA 1
ATOM 2514 C C . CYS A 1 313 ? -18.059 9.497 23.689 1.00 37.66 313 CYS A C 1
ATOM 2516 O O . CYS A 1 313 ? -16.982 9.053 23.300 1.00 37.66 313 CYS A O 1
ATOM 2518 N N . ARG A 1 314 ? -18.945 8.721 24.325 1.00 50.12 314 ARG A N 1
ATOM 2519 C CA . ARG A 1 314 ? -18.802 7.276 24.598 1.00 50.12 314 ARG A CA 1
ATOM 2520 C C . ARG A 1 314 ? -18.760 6.449 23.291 1.00 50.12 314 ARG A C 1
ATOM 2522 O O . ARG A 1 314 ? -19.685 5.713 22.985 1.00 50.12 314 ARG A O 1
ATOM 2529 N N . LEU A 1 315 ? -17.703 6.547 22.501 1.00 52.75 315 LEU A N 1
ATOM 2530 C CA . LEU A 1 315 ? -17.712 6.160 21.086 1.00 52.75 315 LEU A CA 1
ATOM 2531 C C . LEU A 1 315 ? -18.135 4.700 20.784 1.00 52.75 315 LEU A C 1
ATOM 2533 O O . LEU A 1 315 ? -18.906 4.492 19.848 1.00 52.75 315 LEU A O 1
ATOM 2537 N N . ILE A 1 316 ? -17.733 3.706 21.592 1.00 51.72 316 ILE A N 1
ATOM 2538 C CA . ILE A 1 316 ? -18.266 2.322 21.502 1.00 51.72 316 ILE A CA 1
ATOM 2539 C C . ILE A 1 316 ? -19.281 2.030 22.615 1.00 51.72 316 ILE A C 1
ATOM 2541 O O . ILE A 1 316 ? -20.273 1.333 22.409 1.00 51.72 316 ILE A O 1
ATOM 2545 N N . PHE A 1 317 ? -19.073 2.587 23.808 1.00 53.38 317 PHE A N 1
ATOM 2546 C CA . PHE A 1 317 ? -19.941 2.300 24.945 1.00 53.38 317 PHE A CA 1
ATOM 2547 C C . PHE A 1 317 ? -21.349 2.906 24.823 1.00 53.38 317 PHE A C 1
ATOM 2549 O O . PHE A 1 317 ? -22.300 2.221 25.161 1.00 53.38 317 PHE A O 1
ATOM 2556 N N . SER A 1 318 ? -21.565 4.133 24.328 1.00 51.62 318 SER A N 1
ATOM 2557 C CA . SER A 1 318 ? -22.946 4.644 24.166 1.00 51.62 318 SER A CA 1
ATOM 2558 C C . SER A 1 318 ? -23.688 4.019 23.002 1.00 51.62 318 SER A C 1
ATOM 2560 O O . SER A 1 318 ? -24.912 4.046 23.002 1.00 51.62 318 SER A O 1
ATOM 2562 N N . THR A 1 319 ? -22.969 3.507 22.006 1.00 50.75 319 THR A N 1
ATOM 2563 C CA . THR A 1 319 ? -23.559 2.863 20.828 1.00 50.75 319 THR A CA 1
ATOM 2564 C C . THR A 1 319 ? -23.874 1.387 21.075 1.00 50.75 319 THR A C 1
ATOM 2566 O O . THR A 1 319 ? -24.830 0.886 20.493 1.00 50.75 319 THR A O 1
ATOM 2569 N N . CYS A 1 320 ? -23.129 0.703 21.955 1.00 48.34 320 CYS A N 1
ATOM 2570 C CA . CYS A 1 320 ? -23.254 -0.749 22.171 1.00 48.34 320 CYS A CA 1
ATOM 2571 C C . CYS A 1 320 ? -23.750 -1.169 23.557 1.00 48.34 320 CYS A C 1
ATOM 2573 O O . CYS A 1 320 ? -24.142 -2.322 23.725 1.00 48.34 320 CYS A O 1
ATOM 2575 N N . VAL A 1 321 ? -23.707 -0.291 24.566 1.00 49.34 321 VAL A N 1
ATOM 2576 C CA . VAL A 1 321 ? -24.116 -0.650 25.932 1.00 49.34 321 VAL A CA 1
ATOM 2577 C C . VAL A 1 321 ? -25.570 -0.277 26.173 1.00 49.34 321 VAL A C 1
ATOM 2579 O O . VAL A 1 321 ? -25.897 0.858 26.516 1.00 49.34 321 VAL A O 1
ATOM 2582 N N . ASP A 1 322 ? -26.437 -1.282 26.075 1.00 52.72 322 ASP A N 1
ATOM 2583 C CA . ASP A 1 322 ? -27.727 -1.266 26.757 1.00 52.72 322 ASP A CA 1
ATOM 2584 C C . ASP A 1 322 ? -27.504 -1.669 28.221 1.00 52.72 322 ASP A C 1
ATOM 2586 O O . ASP A 1 322 ? -27.114 -2.801 28.516 1.00 52.72 322 ASP A O 1
ATOM 2590 N N . ALA A 1 323 ? -27.756 -0.756 29.160 1.00 48.28 323 ALA A N 1
ATOM 2591 C CA . ALA A 1 323 ? -27.605 -1.004 30.596 1.00 48.28 323 ALA A CA 1
ATOM 2592 C C . ALA A 1 323 ? -28.453 -2.186 31.117 1.00 48.28 323 ALA A C 1
ATOM 2594 O O . ALA A 1 323 ? -28.249 -2.634 32.244 1.00 48.28 323 ALA A O 1
ATOM 2595 N N . ARG A 1 324 ? -29.405 -2.686 30.317 1.00 48.69 324 ARG A N 1
ATOM 2596 C CA . ARG A 1 324 ? -30.265 -3.834 30.631 1.00 48.69 324 ARG A CA 1
ATOM 2597 C C . ARG A 1 324 ? -29.840 -5.139 29.950 1.00 48.69 324 ARG A C 1
ATOM 2599 O O . ARG A 1 324 ? -30.444 -6.172 30.225 1.00 48.69 324 ARG A O 1
ATOM 2606 N N . SER A 1 325 ? -28.820 -5.114 29.092 1.00 56.56 325 SER A N 1
ATOM 2607 C CA . SER A 1 325 ? -28.337 -6.283 28.349 1.00 56.56 325 SER A CA 1
ATOM 2608 C C . SER A 1 325 ? -27.114 -6.923 29.010 1.00 56.56 325 SER A C 1
ATOM 2610 O O . SER A 1 325 ? -26.177 -6.237 29.420 1.00 56.56 325 SER A O 1
ATOM 2612 N N . SER A 1 326 ? -27.079 -8.259 29.053 1.00 56.62 326 SER A N 1
ATOM 2613 C CA . SER A 1 326 ? -25.911 -9.024 29.507 1.00 56.62 326 SER A CA 1
ATOM 2614 C C . SER A 1 326 ? -24.679 -8.843 28.610 1.00 56.62 326 SER A C 1
ATOM 2616 O O . SER A 1 326 ? -23.555 -9.015 29.078 1.00 56.62 326 SER A O 1
ATOM 2618 N N . ASP A 1 327 ? -24.864 -8.476 27.337 1.00 54.16 327 ASP A N 1
ATOM 2619 C CA . ASP A 1 327 ? -23.752 -8.260 26.400 1.00 54.16 327 ASP A CA 1
ATOM 2620 C C . ASP A 1 327 ? -22.939 -6.998 26.737 1.00 54.16 327 ASP A C 1
ATOM 2622 O O . ASP A 1 327 ? -21.737 -6.939 26.476 1.00 54.16 327 ASP A O 1
ATOM 2626 N N . SER A 1 328 ? -23.544 -6.038 27.438 1.00 56.28 328 SER A N 1
ATOM 2627 C CA . SER A 1 328 ? -22.890 -4.813 27.905 1.00 56.28 328 SER A CA 1
ATOM 2628 C C . SER A 1 328 ? -21.796 -5.048 28.950 1.00 56.28 328 SER A C 1
ATOM 2630 O O . SER A 1 328 ? -20.841 -4.271 29.030 1.00 56.28 328 SER A O 1
ATOM 2632 N N . PHE A 1 329 ? -21.889 -6.132 29.730 1.00 63.47 329 PHE A N 1
ATOM 2633 C CA . PHE A 1 329 ? -20.860 -6.491 30.712 1.00 63.47 329 PHE A CA 1
ATOM 2634 C C . PHE A 1 329 ? -19.522 -6.837 30.047 1.00 63.47 329 PHE A C 1
ATOM 2636 O O . PHE A 1 329 ? -18.471 -6.527 30.606 1.00 63.47 329 PHE A O 1
ATOM 2643 N N . ARG A 1 330 ? -19.545 -7.405 28.833 1.00 66.12 330 ARG A N 1
ATOM 2644 C CA . ARG A 1 330 ? -18.325 -7.777 28.098 1.00 66.12 330 ARG A CA 1
ATOM 2645 C C . ARG A 1 330 ? -17.520 -6.556 27.663 1.00 66.12 330 ARG A C 1
ATOM 2647 O O . ARG A 1 330 ? -16.297 -6.565 27.740 1.00 66.12 330 ARG A O 1
ATOM 2654 N N . TYR A 1 331 ? -18.183 -5.471 27.265 1.00 65.25 331 TYR A N 1
ATOM 2655 C CA . TYR A 1 331 ? -17.478 -4.238 26.907 1.00 65.25 331 TYR A CA 1
ATOM 2656 C C . TYR A 1 331 ? -16.798 -3.605 28.126 1.00 65.25 331 TYR A C 1
ATOM 2658 O O . TYR A 1 331 ? -15.644 -3.186 28.020 1.00 65.25 331 TYR A O 1
ATOM 2666 N N . ILE A 1 332 ? -17.462 -3.598 29.294 1.00 69.31 332 ILE A N 1
ATOM 2667 C CA . ILE A 1 332 ? -16.864 -3.158 30.570 1.00 69.31 332 ILE A CA 1
ATOM 2668 C C . ILE A 1 332 ? -15.632 -4.005 30.903 1.00 69.31 332 ILE A C 1
ATOM 2670 O O . ILE A 1 332 ? -14.596 -3.453 31.269 1.00 69.31 332 ILE A O 1
ATOM 2674 N N . GLU A 1 333 ? -15.716 -5.324 30.732 1.00 71.88 333 GLU A N 1
ATOM 2675 C CA . GLU A 1 333 ? -14.584 -6.235 30.920 1.00 71.88 333 GLU A CA 1
ATOM 2676 C C . GLU A 1 333 ? -13.402 -5.870 30.011 1.00 71.88 333 GLU A C 1
ATOM 2678 O O . GLU A 1 333 ? -12.273 -5.765 30.491 1.00 71.88 333 GLU A O 1
ATOM 2683 N N . TYR A 1 334 ? -13.649 -5.586 28.728 1.00 73.56 334 TYR A N 1
ATOM 2684 C CA . TYR A 1 334 ? -12.600 -5.154 27.800 1.00 73.56 334 TYR A CA 1
ATOM 2685 C C . TYR A 1 334 ? -11.951 -3.842 28.240 1.00 73.56 334 TYR A C 1
ATOM 2687 O O . TYR A 1 334 ? -10.725 -3.740 28.269 1.00 73.56 334 TYR A O 1
ATOM 2695 N N . LEU A 1 335 ? -12.747 -2.848 28.639 1.00 70.38 335 LEU A N 1
ATOM 2696 C CA . LEU A 1 335 ? -12.228 -1.576 29.142 1.00 70.38 335 LEU A CA 1
ATOM 2697 C C . LEU A 1 335 ? -11.359 -1.771 30.389 1.00 70.38 335 LEU A C 1
ATOM 2699 O O . LEU A 1 335 ? -10.237 -1.266 30.441 1.00 70.38 335 LEU A O 1
ATOM 2703 N N . MET A 1 336 ? -11.852 -2.526 31.373 1.00 72.94 336 MET A N 1
ATOM 2704 C CA . MET A 1 336 ? -11.114 -2.819 32.602 1.00 72.94 336 MET A CA 1
ATOM 2705 C C . MET A 1 336 ? -9.832 -3.599 32.315 1.00 72.94 336 MET A C 1
ATOM 2707 O O . MET A 1 336 ? -8.795 -3.326 32.922 1.00 72.94 336 MET A O 1
ATOM 2711 N N . PHE A 1 337 ? -9.858 -4.521 31.354 1.00 75.50 337 PHE A N 1
ATOM 2712 C CA . PHE A 1 337 ? -8.667 -5.224 30.896 1.00 75.50 337 PHE A CA 1
ATOM 2713 C C . PHE A 1 337 ? -7.629 -4.265 30.306 1.00 75.50 337 PHE A C 1
ATOM 2715 O O . PHE A 1 337 ? -6.479 -4.273 30.739 1.00 75.50 337 PHE A O 1
ATOM 2722 N N . PHE A 1 338 ? -8.008 -3.400 29.363 1.00 71.69 338 PHE A N 1
ATOM 2723 C CA . PHE A 1 338 ? -7.050 -2.481 28.744 1.00 71.69 338 PHE A CA 1
ATOM 2724 C C . PHE A 1 338 ? -6.488 -1.464 29.743 1.00 71.69 338 PHE A C 1
ATOM 2726 O O . PHE A 1 338 ? -5.277 -1.244 29.767 1.00 71.69 338 PHE A O 1
ATOM 2733 N N . LEU A 1 339 ? -7.333 -0.907 30.616 1.00 70.06 339 LEU A N 1
ATOM 2734 C CA . LEU A 1 339 ? -6.902 0.008 31.676 1.00 70.06 339 LEU A CA 1
ATOM 2735 C C . LEU A 1 339 ? -5.962 -0.671 32.678 1.00 70.06 339 LEU A C 1
ATOM 2737 O O . LEU A 1 339 ? -4.915 -0.117 33.009 1.00 70.06 339 LEU A O 1
ATOM 2741 N N . SER A 1 340 ? -6.301 -1.879 33.139 1.00 70.00 340 SER A N 1
ATOM 2742 C CA . SER A 1 340 ? -5.459 -2.621 34.085 1.00 70.00 340 SER A CA 1
ATOM 2743 C C . SER A 1 340 ? -4.113 -2.997 33.470 1.00 70.00 340 SER A C 1
ATOM 2745 O O . SER A 1 340 ? -3.082 -2.817 34.114 1.00 70.00 340 SER A O 1
ATOM 2747 N N . ARG A 1 341 ? -4.082 -3.425 32.202 1.00 69.44 341 ARG A N 1
ATOM 2748 C CA . ARG A 1 341 ? -2.832 -3.696 31.480 1.00 69.44 341 ARG A CA 1
ATOM 2749 C C . ARG A 1 341 ? -1.991 -2.435 31.297 1.00 69.44 341 ARG A C 1
ATOM 2751 O O . ARG A 1 341 ? -0.798 -2.472 31.592 1.00 69.44 341 ARG A O 1
ATOM 2758 N N . ALA A 1 342 ? -2.589 -1.318 30.883 1.00 67.38 342 ALA A N 1
ATOM 2759 C CA . ALA A 1 342 ? -1.878 -0.045 30.769 1.00 67.38 342 ALA A CA 1
ATOM 2760 C C . ALA A 1 342 ? -1.249 0.371 32.112 1.00 67.38 342 ALA A C 1
ATOM 2762 O O . ALA A 1 342 ? -0.066 0.712 32.150 1.00 67.38 342 ALA A O 1
ATOM 2763 N N . ALA A 1 343 ? -2.002 0.255 33.212 1.00 66.06 343 ALA A N 1
ATOM 2764 C CA . ALA A 1 343 ? -1.541 0.575 34.562 1.00 66.06 343 ALA A CA 1
ATOM 2765 C C . ALA A 1 343 ? -0.445 -0.377 35.072 1.00 66.06 343 ALA A C 1
ATOM 2767 O O . ALA A 1 343 ? 0.532 0.075 35.662 1.00 66.06 343 ALA A O 1
ATOM 2768 N N . MET A 1 344 ? -0.556 -1.686 34.817 1.00 65.06 344 MET A N 1
ATOM 2769 C CA . MET A 1 344 ? 0.463 -2.668 35.216 1.00 65.06 344 MET A CA 1
ATOM 2770 C C . MET A 1 344 ? 1.816 -2.430 34.541 1.00 65.06 344 MET A C 1
ATOM 2772 O O . MET A 1 344 ? 2.862 -2.696 35.134 1.00 65.06 344 MET A O 1
ATOM 2776 N N . TYR A 1 345 ? 1.809 -1.952 33.297 1.00 62.19 345 TYR A N 1
ATOM 2777 C CA . TYR A 1 345 ? 3.027 -1.698 32.528 1.00 62.19 345 TYR A CA 1
ATOM 2778 C C . TYR A 1 345 ? 3.536 -0.260 32.642 1.00 62.19 345 TYR A C 1
ATOM 2780 O O . TYR A 1 345 ? 4.705 -0.029 32.331 1.00 62.19 345 TYR A O 1
ATOM 2788 N N . ALA A 1 346 ? 2.722 0.675 33.145 1.00 58.38 346 ALA A N 1
ATOM 2789 C CA . ALA A 1 346 ? 3.123 2.064 33.354 1.00 58.38 346 ALA A CA 1
ATOM 2790 C C . ALA A 1 346 ? 4.446 2.184 34.140 1.00 58.38 346 ALA A C 1
ATOM 2792 O O . ALA A 1 346 ? 5.359 2.798 33.610 1.00 58.38 346 ALA A O 1
ATOM 2793 N N . PRO A 1 347 ? 4.697 1.491 35.271 1.00 53.47 347 PRO A N 1
ATOM 2794 C CA . PRO A 1 347 ? 5.970 1.626 35.999 1.00 53.47 347 PRO A CA 1
ATOM 2795 C C . PRO A 1 347 ? 7.235 1.237 35.208 1.00 53.47 347 PRO A C 1
ATOM 2797 O O . PRO A 1 347 ? 8.349 1.591 35.599 1.00 53.47 347 PRO A O 1
ATOM 2800 N N . ARG A 1 348 ? 7.098 0.472 34.113 1.00 61.78 348 ARG A N 1
ATOM 2801 C CA . ARG A 1 348 ? 8.225 0.096 33.243 1.00 61.78 348 ARG A CA 1
ATOM 2802 C C . ARG A 1 348 ? 8.544 1.161 32.196 1.00 61.78 348 ARG A C 1
ATOM 2804 O O . ARG A 1 348 ? 9.711 1.277 31.827 1.00 61.78 348 ARG A O 1
ATOM 2811 N N . TYR A 1 349 ? 7.540 1.901 31.730 1.00 60.16 349 TYR A N 1
ATOM 2812 C CA . TYR A 1 349 ? 7.647 2.802 30.575 1.00 60.16 349 TYR A CA 1
ATOM 2813 C C . TYR A 1 349 ? 7.360 4.278 30.903 1.00 60.16 349 TYR A C 1
ATOM 2815 O O . TYR A 1 349 ? 7.792 5.153 30.163 1.00 60.16 349 TYR A O 1
ATOM 2823 N N . ASP A 1 350 ? 6.722 4.547 32.039 1.00 53.34 350 ASP A N 1
ATOM 2824 C CA . ASP A 1 350 ? 6.371 5.856 32.587 1.00 53.34 350 ASP A CA 1
ATOM 2825 C C . ASP A 1 350 ? 7.271 6.143 33.807 1.00 53.34 350 ASP A C 1
ATOM 2827 O O . ASP A 1 350 ? 6.969 5.772 34.944 1.00 53.34 350 ASP A O 1
ATOM 2831 N N . ARG A 1 351 ? 8.468 6.700 33.559 1.00 54.41 351 ARG A N 1
ATOM 2832 C CA . ARG A 1 351 ? 9.446 7.084 34.597 1.00 54.41 351 ARG A CA 1
ATOM 2833 C C . ARG A 1 351 ? 9.539 8.607 34.737 1.00 54.41 351 ARG A C 1
ATOM 2835 O O . ARG A 1 351 ? 9.408 9.339 33.760 1.00 54.41 351 ARG A O 1
ATOM 2842 N N . LEU A 1 352 ? 9.872 9.047 35.957 1.00 45.91 352 LEU A N 1
ATOM 2843 C CA . LEU A 1 352 ? 10.020 10.442 36.423 1.00 45.91 352 LEU A CA 1
ATOM 2844 C C . LEU A 1 352 ? 10.967 11.343 35.596 1.00 45.91 352 LEU A C 1
ATOM 2846 O O . LEU A 1 352 ? 10.952 12.553 35.786 1.00 45.91 352 LEU A O 1
ATOM 2850 N N . GLU A 1 353 ? 11.751 10.795 34.665 1.00 47.66 353 GLU A N 1
ATOM 2851 C CA . GLU A 1 353 ? 12.666 11.539 33.778 1.00 47.66 353 GLU A CA 1
ATOM 2852 C C . GLU A 1 353 ? 11.979 12.147 32.530 1.00 47.66 353 GLU A C 1
ATOM 2854 O O . GLU A 1 353 ? 12.652 12.641 31.630 1.00 47.66 353 GLU A O 1
ATOM 2859 N N . GLY A 1 354 ? 10.641 12.174 32.478 1.00 42.81 354 GLY A N 1
ATOM 2860 C CA . GLY A 1 354 ? 9.890 13.069 31.584 1.00 42.81 354 GLY A CA 1
ATOM 2861 C C . GLY A 1 354 ? 9.820 12.622 30.121 1.00 42.81 354 GLY A C 1
ATOM 2862 O O . GLY A 1 354 ? 10.395 13.254 29.231 1.00 42.81 354 GLY A O 1
ATOM 2863 N N . ALA A 1 355 ? 9.082 11.542 29.846 1.00 43.50 355 ALA A N 1
ATOM 2864 C CA . ALA A 1 355 ? 8.954 11.018 28.486 1.00 43.50 355 ALA A CA 1
ATOM 2865 C C . ALA A 1 355 ? 7.549 10.935 27.893 1.00 43.50 355 ALA A C 1
ATOM 2867 O O . ALA A 1 355 ? 7.464 10.881 26.673 1.00 43.50 355 ALA A O 1
ATOM 2868 N N . ASP A 1 356 ? 6.477 10.925 28.682 1.00 46.12 356 ASP A N 1
ATOM 2869 C CA . ASP A 1 356 ? 5.133 10.703 28.128 1.00 46.12 356 ASP A CA 1
ATOM 2870 C C . ASP A 1 356 ? 4.052 11.539 28.838 1.00 46.12 356 ASP A C 1
ATOM 2872 O O . ASP A 1 356 ? 2.945 11.081 29.122 1.00 46.12 356 ASP A O 1
ATOM 2876 N N . THR A 1 357 ? 4.332 12.826 29.080 1.00 39.94 357 THR A N 1
ATOM 2877 C CA . THR A 1 357 ? 3.258 13.811 29.285 1.00 39.94 357 THR A CA 1
ATOM 2878 C C . THR A 1 357 ? 2.592 14.058 27.937 1.00 39.94 357 THR A C 1
ATOM 2880 O O . THR A 1 357 ? 3.062 14.856 27.131 1.00 39.94 357 THR A O 1
ATOM 2883 N N . GLY A 1 358 ? 1.551 13.275 27.670 1.00 48.66 358 GLY A N 1
ATOM 2884 C CA . GLY A 1 358 ? 0.907 13.159 26.372 1.00 48.66 358 GLY A CA 1
ATOM 2885 C C . GLY A 1 358 ? 0.602 14.483 25.673 1.00 48.66 358 GLY A C 1
ATOM 2886 O O . GLY A 1 358 ? -0.128 15.319 26.191 1.00 48.66 358 GLY A O 1
ATOM 2887 N N . GLN A 1 359 ? 1.114 14.579 24.450 1.00 40.78 359 GLN A N 1
ATOM 2888 C CA . GLN A 1 359 ? 0.485 15.107 23.238 1.00 40.78 359 GLN A CA 1
ATOM 2889 C C . GLN A 1 359 ? 1.472 14.802 22.092 1.00 40.78 359 GLN A C 1
ATOM 2891 O O . GLN A 1 359 ? 2.309 15.609 21.742 1.00 40.78 359 GLN A O 1
ATOM 2896 N N . PHE A 1 360 ? 1.428 13.587 21.538 1.00 37.03 360 PHE A N 1
ATOM 2897 C CA . PHE A 1 360 ? 2.140 13.196 20.302 1.00 37.03 360 PHE A CA 1
ATOM 2898 C C . PHE A 1 360 ? 3.683 13.046 20.249 1.00 37.03 360 PHE A C 1
ATOM 2900 O O . PHE A 1 360 ? 4.137 12.449 19.282 1.00 37.03 360 PHE A O 1
ATOM 2907 N N . ASP A 1 361 ? 4.504 13.449 21.218 1.00 36.81 361 ASP A N 1
ATOM 2908 C CA . ASP A 1 361 ? 5.955 13.597 20.932 1.00 36.81 361 ASP A CA 1
ATOM 2909 C C . ASP A 1 361 ? 6.781 12.321 20.645 1.00 36.81 361 ASP A C 1
ATOM 2911 O O . ASP A 1 361 ? 7.911 12.420 20.174 1.00 36.81 361 ASP A O 1
ATOM 2915 N N . ARG A 1 362 ? 6.291 11.111 20.946 1.00 37.09 362 ARG A N 1
ATOM 2916 C CA . ARG A 1 362 ? 7.120 9.883 20.965 1.00 37.09 362 ARG A CA 1
ATOM 2917 C C . ARG A 1 362 ? 6.366 8.618 20.561 1.00 37.09 362 ARG A C 1
ATOM 2919 O O . ARG A 1 362 ? 6.535 7.562 21.178 1.00 37.09 362 ARG A O 1
ATOM 2926 N N . PHE A 1 363 ? 5.520 8.682 19.533 1.00 36.66 363 PHE A N 1
ATOM 2927 C CA . PHE A 1 363 ? 4.847 7.483 19.020 1.00 36.66 363 PHE A CA 1
ATOM 2928 C C . PHE A 1 363 ? 5.787 6.623 18.167 1.00 36.66 363 PHE A C 1
ATOM 2930 O O . PHE A 1 363 ? 5.619 6.493 16.965 1.00 36.66 363 PHE A O 1
ATOM 2937 N N . VAL A 1 364 ? 6.720 5.969 18.868 1.00 33.44 364 VAL A N 1
ATOM 2938 C CA . VAL A 1 364 ? 7.483 4.790 18.443 1.00 33.44 364 VAL A CA 1
ATOM 2939 C C . VAL A 1 364 ? 8.575 5.070 17.395 1.00 33.44 364 VAL A C 1
ATOM 2941 O O . VAL A 1 364 ? 8.387 4.881 16.201 1.00 33.44 364 VAL A O 1
ATOM 2944 N N . LEU A 1 365 ? 9.766 5.385 17.920 1.00 32.19 365 LEU A N 1
ATOM 2945 C CA . LEU A 1 365 ? 11.095 5.210 17.305 1.00 32.19 365 LEU A CA 1
ATOM 2946 C C . LEU A 1 365 ? 11.534 6.205 16.215 1.00 32.19 365 LEU A C 1
ATOM 2948 O O . LEU A 1 365 ? 11.923 5.793 15.127 1.00 32.19 365 LEU A O 1
ATOM 2952 N N . SER A 1 366 ? 11.593 7.489 16.573 1.00 33.03 366 SER A N 1
ATOM 2953 C CA . SER A 1 366 ? 12.740 8.400 16.357 1.00 33.03 366 SER A CA 1
ATOM 2954 C C . SER A 1 366 ? 12.382 9.776 16.889 1.00 33.03 366 SER A C 1
ATOM 2956 O O . SER A 1 366 ? 11.360 10.301 16.393 1.00 33.03 366 SER A O 1
#

Radius of gyration: 24.74 Å; chains: 1; bounding box: 66×49×73 Å

pLDDT: mean 76.84, std 16.95, range [31.39, 94.25]

Secondary structure (DSSP, 8-state):
-PPPPPHHHHHHHHHHHHHHHHHH--HHHHHHHHHHHHHHHHTSTTTHHHHHHHTTHHHHHHHHHT-GGGGG-HHHHHHHHHHHHHHHHHHGGG-TT-SS-HHHHHHHHHHHHHHHHHHTHHHHHHHHHSGGGHHHHHHHHHHHHHHHHHHHHHT-PPPTTT-SHHHHHHHHHHTT---TT--HHHHHHHHHHTS-HHHHHHHHHHHHHHTT-HHHHHHHHHHHHT-TT--HHHHHHHHHHHHHHHSS-TT-HHHHHHHHTT-HHHHHHHHHTS-GGG--HHHHHHHHHHHHHHH-----S--SSS--------TTHHHH--TT-TTHHHHHHHHHHHHHHHHHHHHHH--TTT--SSSSTTSS--

Sequence (366 aa):
MAPPDSVYVQMHKHRDILWSNHTSGSYKGRYATTEALSQFLKNNPPDVWDACLKAELPSFLIRIMMDELTYHDLNYIERIFQLASYILTTACPTETGREQPITKQFLAAGHGFWELIFSMREKFVAGCRVPTNQPLRSAFAELVAAYDLLYQIKDRYPKILESKFPRLLLYTWVRGVGYGELDVLSIIFQHIVRSSLEEIGPFCNASILECGGPDALAQRCKAQFEHPNLSRGVLRNCSHIMIVFGISDQNNAFVSALAAHDVLRPFYASFCRLTDRENSREDWNSFQKMPTILWCVHGDRASTHGRLTVIICRLIFSTCVDARSSDSFRYIEYLMFFLSRAAMYAPRYDRLEGADTGQFDRFVLS